Protein AF-A0A6L7S2G5-F1 (afdb_monomer)

Foldseek 3Di:
DDPLLLVVLVVLLVLCCVPPVVLLVVLLVLLVQADALQPDALQRLLVLQLLLLLPVPDDPVRSVVQCVVCVVVSRVCLQCLQPPQQAWDKDQCDDDQQQVRIDTHHPNRVVVVVRGPGRSQSVLLSSLVSNLSNVLPVVVPPGRSRSPVPPDQPVVVQVVVCVSSDRSRHSLSSQSSVLSNLNFARPDPQLQVLCVVSVNNDPDRNSSRVVLVVSCVVVVNPDPVCRSSSRSSVSSSSNVSRVVCSVPCDPVNVVVVVVVVVVVVVVVCVVVVVPDDPDD

Radius of gyration: 20.8 Å; Cα contacts (8 Å, |Δi|>4): 370; chains: 1; bounding box: 48×68×52 Å

Solvent-accessible surface area (backbone atoms only — not comparable to full-atom values): 14999 Å² total; per-residue (Å²): 137,55,76,64,31,57,54,49,46,51,54,48,49,53,51,39,43,72,79,37,44,72,57,50,53,46,16,54,52,51,18,75,63,44,43,52,41,73,70,36,42,67,69,61,50,46,72,55,49,57,56,44,45,47,46,63,98,40,60,67,70,58,24,50,50,53,49,64,75,45,50,77,69,57,62,71,32,37,65,44,42,27,69,33,56,71,41,27,30,66,45,76,82,45,87,79,72,58,63,91,20,48,47,79,34,27,66,55,36,47,56,46,57,76,74,42,98,66,62,56,54,34,54,38,19,34,31,25,42,16,28,40,51,41,53,33,42,68,75,38,75,92,46,34,57,47,48,75,54,75,91,53,60,64,69,61,54,42,52,54,48,28,63,55,23,30,73,73,34,48,64,59,52,46,28,44,41,34,22,51,40,17,74,30,41,45,64,43,73,36,29,37,52,35,42,37,74,41,71,47,85,55,88,49,62,63,60,49,36,53,53,51,55,50,53,33,45,76,71,68,52,70,51,81,87,53,35,30,36,47,35,27,24,48,39,43,46,36,29,45,32,40,73,71,50,69,56,65,86,43,74,62,57,53,53,49,53,51,52,52,51,48,57,50,47,53,57,48,33,59,74,69,68,62,73,64,78,81,79,129

Structure (mmCIF, N/CA/C/O backbone):
data_AF-A0A6L7S2G5-F1
#
_entry.id   AF-A0A6L7S2G5-F1
#
loop_
_atom_site.group_PDB
_atom_site.id
_atom_site.type_symbol
_atom_site.label_atom_id
_atom_site.label_alt_id
_atom_site.label_comp_id
_atom_site.label_asym_id
_atom_site.label_entity_id
_atom_site.label_seq_id
_atom_site.pdbx_PDB_ins_code
_atom_site.Cartn_x
_atom_site.Cartn_y
_atom_site.Cartn_z
_atom_site.occupancy
_atom_site.B_iso_or_equiv
_atom_site.auth_seq_id
_atom_site.auth_comp_id
_atom_site.auth_asym_id
_atom_site.auth_atom_id
_atom_site.pdbx_PDB_model_num
ATOM 1 N N . MET A 1 1 ? -22.728 -0.057 12.284 1.00 67.31 1 MET A N 1
ATOM 2 C CA . MET A 1 1 ? -21.899 -0.590 13.376 1.00 67.31 1 MET A CA 1
ATOM 3 C C . MET A 1 1 ? -22.703 -0.462 14.663 1.00 67.31 1 MET A C 1
ATOM 5 O O . MET A 1 1 ? -23.665 0.294 14.698 1.00 67.31 1 MET A O 1
ATOM 9 N N . SER A 1 2 ? -22.456 -1.320 15.656 1.00 76.88 2 SER A N 1
ATOM 10 C CA . SER A 1 2 ? -23.217 -1.289 16.916 1.00 76.88 2 SER A CA 1
ATOM 11 C C . SER A 1 2 ? -22.575 -0.307 17.902 1.00 76.88 2 SER A C 1
ATOM 13 O O . SER A 1 2 ? -21.348 -0.229 17.939 1.00 76.88 2 SER A O 1
ATOM 15 N N . ASP A 1 3 ? -23.365 0.355 18.758 1.00 80.12 3 ASP A N 1
ATOM 16 C CA . ASP A 1 3 ? -22.859 1.235 19.838 1.00 80.12 3 ASP A CA 1
ATOM 17 C C . ASP A 1 3 ? -21.787 0.552 20.718 1.00 80.12 3 ASP A C 1
ATOM 19 O O . ASP A 1 3 ? -20.898 1.194 21.288 1.00 80.12 3 ASP A O 1
ATOM 23 N N . ILE A 1 4 ? -21.853 -0.781 20.801 1.00 77.62 4 ILE A N 1
ATOM 24 C CA . ILE A 1 4 ? -20.909 -1.638 21.520 1.00 77.62 4 ILE A CA 1
ATOM 25 C C . ILE A 1 4 ? -19.514 -1.587 20.878 1.00 77.62 4 ILE A C 1
ATOM 27 O O . ILE A 1 4 ? -18.517 -1.469 21.591 1.00 77.62 4 ILE A O 1
ATOM 31 N N . SER A 1 5 ? -19.423 -1.640 19.547 1.00 87.12 5 SER A N 1
ATOM 32 C CA . SER A 1 5 ? -18.146 -1.640 18.820 1.00 87.12 5 SER A CA 1
ATOM 33 C C . SER A 1 5 ? -17.389 -0.320 18.996 1.00 87.12 5 SER A C 1
ATOM 35 O O . SER A 1 5 ? -16.178 -0.337 19.227 1.00 87.12 5 SER A O 1
ATOM 37 N N . LEU A 1 6 ? -18.094 0.815 18.961 1.00 90.62 6 LEU A N 1
ATOM 38 C CA . LEU A 1 6 ? -17.507 2.138 19.185 1.00 90.62 6 LEU A CA 1
ATOM 39 C C . LEU A 1 6 ? -16.987 2.293 20.614 1.00 90.62 6 LEU A C 1
ATOM 41 O O . LEU A 1 6 ? -15.836 2.677 20.824 1.00 90.62 6 LEU A O 1
ATOM 45 N N . SER A 1 7 ? -17.825 1.960 21.597 1.00 92.06 7 SER A N 1
ATOM 46 C CA . SER A 1 7 ? -17.475 2.059 23.015 1.00 92.06 7 SER A CA 1
ATOM 47 C C . SER A 1 7 ? -16.265 1.177 23.339 1.00 92.06 7 SER A C 1
ATOM 49 O O . SER A 1 7 ? -15.335 1.612 24.018 1.00 92.06 7 SER A O 1
ATOM 51 N N . ARG A 1 8 ? -16.215 -0.033 22.765 1.00 93.81 8 ARG A N 1
ATOM 52 C CA . ARG A 1 8 ? -15.072 -0.939 22.904 1.00 93.81 8 ARG A CA 1
ATOM 53 C C . ARG A 1 8 ? -13.802 -0.394 22.253 1.00 93.81 8 ARG A C 1
ATOM 55 O O . ARG A 1 8 ? -12.717 -0.562 22.805 1.00 93.81 8 ARG A O 1
ATOM 62 N N . PHE A 1 9 ? -13.912 0.250 21.093 1.00 95.25 9 PHE A N 1
ATOM 63 C CA . PHE A 1 9 ? -12.767 0.896 20.457 1.00 95.25 9 PHE A CA 1
ATOM 64 C C . PHE A 1 9 ? -12.201 2.024 21.325 1.00 95.25 9 PHE A C 1
ATOM 66 O O . PHE A 1 9 ? -10.986 2.081 21.507 1.00 95.25 9 PHE A O 1
ATOM 73 N N . LEU A 1 10 ? -13.063 2.887 21.873 1.00 94.69 10 LEU A N 1
ATOM 74 C CA . LEU A 1 10 ? -12.655 3.997 22.738 1.00 94.69 10 LEU A CA 1
ATOM 75 C C . LEU A 1 10 ? -11.937 3.497 23.996 1.00 94.69 10 LEU A C 1
ATOM 77 O O . LEU A 1 10 ? -10.851 3.972 24.303 1.00 94.69 10 LEU A O 1
ATOM 81 N N . GLU A 1 11 ? -12.466 2.460 24.646 1.00 94.75 11 GLU A N 1
ATOM 82 C CA . GLU A 1 11 ? -11.819 1.833 25.805 1.00 94.75 11 GLU A CA 1
ATOM 83 C C . GLU A 1 11 ? -10.406 1.314 25.475 1.00 94.75 11 GLU A C 1
ATOM 85 O O . GLU A 1 11 ? -9.446 1.573 26.202 1.00 94.75 11 GLU A O 1
ATOM 90 N N . LEU A 1 12 ? -10.246 0.597 24.356 1.00 95.62 12 LEU A N 1
ATOM 91 C CA . LEU A 1 12 ? -8.940 0.074 23.933 1.00 95.62 12 LEU A CA 1
ATOM 92 C C . LEU A 1 12 ? -7.976 1.185 23.515 1.00 95.62 12 LEU A C 1
ATOM 94 O O . LEU A 1 12 ? -6.763 1.047 23.685 1.00 95.62 12 LEU A O 1
ATOM 98 N N . HIS A 1 13 ? -8.502 2.261 22.933 1.00 96.38 13 HIS A N 1
ATOM 99 C CA . HIS A 1 13 ? -7.731 3.443 22.579 1.00 96.38 13 HIS A CA 1
ATOM 100 C C . HIS A 1 13 ? -7.183 4.130 23.831 1.00 96.38 13 HIS A C 1
ATOM 102 O O . HIS A 1 13 ? -5.969 4.345 23.901 1.00 96.38 13 HIS A O 1
ATOM 108 N N . ASP A 1 14 ? -8.033 4.382 24.827 1.00 95.50 14 ASP A N 1
ATOM 109 C CA . ASP A 1 14 ? -7.645 4.993 26.101 1.00 95.50 14 ASP A CA 1
ATOM 110 C C . ASP A 1 14 ? -6.606 4.128 26.823 1.00 95.50 14 ASP A C 1
ATOM 112 O O . ASP A 1 14 ? -5.556 4.622 27.240 1.00 95.50 14 ASP A O 1
ATOM 116 N N . LEU A 1 15 ? -6.822 2.809 26.854 1.00 95.12 15 LEU A N 1
ATOM 117 C CA . LEU A 1 15 ? -5.878 1.861 27.442 1.00 95.12 15 LEU A CA 1
ATOM 118 C C . LEU A 1 15 ? -4.521 1.865 26.716 1.00 95.12 15 LEU A C 1
ATOM 120 O O . LEU A 1 15 ? -3.463 1.834 27.351 1.00 95.12 15 LEU A O 1
ATOM 124 N N . LEU A 1 16 ? -4.522 1.932 25.378 1.00 95.62 16 LEU A N 1
ATOM 125 C CA . LEU A 1 16 ? -3.294 2.065 24.590 1.00 95.62 16 LEU A CA 1
ATOM 126 C C . LEU A 1 16 ? -2.593 3.401 24.879 1.00 95.62 16 LEU A C 1
ATOM 128 O O . LEU A 1 16 ? -1.362 3.438 24.941 1.00 95.62 16 LEU A O 1
ATOM 132 N N . ALA A 1 17 ? -3.344 4.491 25.035 1.00 95.81 17 ALA A N 1
ATOM 133 C CA . ALA A 1 17 ? -2.802 5.813 25.325 1.00 95.81 17 ALA A CA 1
ATOM 134 C C . ALA A 1 17 ? -2.152 5.878 26.712 1.00 95.81 17 ALA A C 1
ATOM 136 O O . ALA A 1 17 ? -1.057 6.430 26.837 1.00 95.81 17 ALA A O 1
ATOM 137 N N . GLU A 1 18 ? -2.778 5.263 27.713 1.00 95.56 18 GLU A N 1
ATOM 138 C CA . GLU A 1 18 ? -2.269 5.182 29.080 1.00 95.56 18 GLU A CA 1
ATOM 139 C C . GLU A 1 18 ? -1.015 4.297 29.167 1.00 95.56 18 GLU A C 1
ATOM 141 O O . GLU A 1 18 ? 0.036 4.728 29.643 1.00 95.56 18 GLU A O 1
ATOM 146 N N . GLN A 1 19 ? -1.085 3.064 28.656 1.00 95.69 19 GLN A N 1
ATOM 147 C CA . GLN A 1 19 ? -0.007 2.080 28.825 1.00 95.69 19 GLN A CA 1
ATOM 148 C C . GLN A 1 19 ? 1.135 2.259 27.817 1.00 95.69 19 GLN A C 1
ATOM 150 O O . GLN A 1 19 ? 2.293 1.902 28.073 1.00 95.69 19 GLN A O 1
ATOM 155 N N . HIS A 1 20 ? 0.829 2.786 26.630 1.00 96.69 20 HIS A N 1
ATOM 156 C CA . HIS A 1 20 ? 1.753 2.875 25.502 1.00 96.69 20 HIS A CA 1
ATOM 157 C C . HIS A 1 20 ? 1.655 4.219 24.755 1.00 96.69 20 HIS A C 1
ATOM 159 O O . HIS A 1 20 ? 1.523 4.228 23.525 1.00 96.69 20 HIS A O 1
ATOM 165 N N . PRO A 1 21 ? 1.853 5.371 25.425 1.00 97.00 21 PRO A N 1
ATOM 166 C CA . PRO A 1 21 ? 1.679 6.701 24.822 1.00 97.00 21 PRO A CA 1
ATOM 167 C C . PRO A 1 21 ? 2.529 6.914 23.557 1.00 97.00 21 PRO A C 1
ATOM 169 O O . PRO A 1 21 ? 2.073 7.480 22.565 1.00 97.00 21 PRO A O 1
ATOM 172 N N . LYS A 1 22 ? 3.738 6.333 23.507 1.00 97.38 22 LYS A N 1
ATOM 173 C CA . LYS A 1 22 ? 4.614 6.377 22.319 1.00 97.38 22 LYS A CA 1
ATOM 174 C C . LYS A 1 22 ? 3.990 5.738 21.069 1.00 97.38 22 LYS A C 1
ATOM 176 O O . LYS A 1 22 ? 4.437 6.024 19.957 1.00 97.38 22 LYS A O 1
ATOM 181 N N . SER A 1 23 ? 3.039 4.814 21.216 1.00 96.38 23 SER A N 1
ATOM 182 C CA . SER A 1 23 ? 2.304 4.231 20.087 1.00 96.38 23 SER A CA 1
ATOM 183 C C . SER A 1 23 ? 1.272 5.218 19.534 1.00 96.38 23 SER A C 1
ATOM 185 O O . SER A 1 23 ? 1.169 5.331 18.311 1.00 96.38 23 SER A O 1
ATOM 187 N N . ILE A 1 24 ? 0.622 6.005 20.397 1.00 97.44 24 ILE A N 1
ATOM 188 C CA . ILE A 1 24 ? -0.257 7.112 19.995 1.00 97.44 24 ILE A CA 1
ATOM 189 C C . ILE A 1 24 ? 0.534 8.217 19.293 1.00 97.44 24 ILE A C 1
ATOM 191 O O . ILE A 1 24 ? 0.136 8.659 18.215 1.00 97.44 24 ILE A O 1
ATOM 195 N N . ASP A 1 25 ? 1.689 8.615 19.830 1.00 96.94 25 ASP A N 1
ATOM 196 C CA . ASP A 1 25 ? 2.541 9.632 19.195 1.00 96.94 25 ASP A CA 1
ATOM 197 C C . ASP A 1 25 ? 2.997 9.197 17.802 1.00 96.94 25 ASP A C 1
ATOM 199 O O . ASP A 1 25 ? 2.971 9.972 16.845 1.00 96.94 25 ASP A O 1
ATOM 203 N N . LYS A 1 26 ? 3.353 7.915 17.653 1.00 96.38 26 LYS A N 1
ATOM 204 C CA . LYS A 1 26 ? 3.658 7.340 16.340 1.00 96.38 26 LYS A CA 1
ATOM 205 C C . LYS A 1 26 ? 2.451 7.390 15.416 1.00 96.38 26 LYS A C 1
ATOM 207 O O . LYS A 1 26 ? 2.636 7.742 14.258 1.00 96.38 26 LYS A O 1
ATOM 212 N N . ALA A 1 27 ? 1.251 7.046 15.886 1.00 96.44 27 ALA A N 1
ATOM 213 C CA . ALA A 1 27 ? 0.033 7.128 15.079 1.00 96.44 27 ALA A CA 1
ATOM 214 C C . ALA A 1 27 ? -0.219 8.552 14.572 1.00 96.44 27 ALA A C 1
ATOM 216 O O . ALA A 1 27 ? -0.444 8.737 13.377 1.00 96.44 27 ALA A O 1
ATOM 217 N N . LYS A 1 28 ? -0.067 9.562 15.437 1.00 96.06 28 LYS A N 1
ATOM 218 C CA . LYS A 1 28 ? -0.145 10.981 15.053 1.00 96.06 28 LYS A CA 1
ATOM 219 C C . LYS A 1 28 ? 0.924 11.352 14.019 1.00 96.06 28 LYS A C 1
ATOM 221 O O . LYS A 1 28 ? 0.614 11.987 13.016 1.00 96.06 28 LYS A O 1
ATOM 226 N N . GLY A 1 29 ? 2.166 10.907 14.221 1.00 95.56 29 GLY A N 1
ATOM 227 C CA . GLY A 1 29 ? 3.261 11.132 13.273 1.00 95.56 29 GLY A CA 1
ATOM 228 C C . GLY A 1 29 ? 3.012 10.499 11.900 1.00 95.56 29 GLY A C 1
ATOM 229 O O . GLY A 1 29 ? 3.240 11.141 10.879 1.00 95.56 29 GLY A O 1
ATOM 230 N N . PHE A 1 30 ? 2.491 9.267 11.862 1.00 93.31 30 PHE A N 1
ATOM 231 C CA . PHE A 1 30 ? 2.107 8.603 10.612 1.00 93.31 30 PHE A CA 1
ATOM 232 C C . PHE A 1 30 ? 0.971 9.345 9.909 1.00 93.31 30 PHE A C 1
ATOM 234 O O . PHE A 1 30 ? 1.073 9.585 8.707 1.00 93.31 30 PHE A O 1
ATOM 241 N N . ALA A 1 31 ? -0.059 9.760 10.650 1.00 94.38 31 ALA A N 1
ATOM 242 C CA . ALA A 1 31 ? -1.161 10.552 10.115 1.00 94.38 31 ALA A CA 1
ATOM 243 C C . ALA A 1 31 ? -0.674 11.866 9.485 1.00 94.38 31 ALA A C 1
ATOM 245 O O . ALA A 1 31 ? -1.099 12.213 8.385 1.00 94.38 31 ALA A O 1
ATOM 246 N N . GLY A 1 32 ? 0.285 12.549 10.118 1.00 93.00 32 GLY A N 1
ATOM 247 C CA . GLY A 1 32 ? 0.913 13.759 9.579 1.00 93.00 32 GLY A CA 1
ATOM 248 C C . GLY A 1 32 ? 1.809 13.537 8.353 1.00 93.00 32 GLY A C 1
ATOM 249 O O . GLY A 1 32 ? 2.129 14.498 7.664 1.00 93.00 32 GLY A O 1
ATOM 250 N N . SER A 1 33 ? 2.205 12.292 8.066 1.00 93.50 33 SER A N 1
ATOM 251 C CA . SER A 1 33 ? 3.045 11.929 6.911 1.00 93.50 33 SER A CA 1
ATOM 252 C C . SER A 1 33 ? 2.266 11.398 5.703 1.00 93.50 33 SER A C 1
ATOM 254 O O . SER A 1 33 ? 2.881 10.976 4.723 1.00 93.50 33 SER A O 1
ATOM 256 N N . THR A 1 34 ? 0.935 11.384 5.792 1.00 95.12 34 THR A N 1
ATOM 257 C CA . THR A 1 34 ? 0.038 10.974 4.705 1.00 95.12 34 THR A CA 1
ATOM 258 C C . THR A 1 34 ? 0.263 11.862 3.486 1.00 95.12 34 THR A C 1
ATOM 260 O O . THR A 1 34 ? 0.334 13.083 3.629 1.00 95.12 34 THR A O 1
ATOM 263 N N . ILE A 1 35 ? 0.376 11.264 2.300 1.00 95.50 35 ILE A N 1
ATOM 264 C CA . ILE A 1 35 ? 0.456 12.030 1.052 1.00 95.50 35 ILE A CA 1
ATOM 265 C C . ILE A 1 35 ? -0.952 12.274 0.510 1.00 95.50 35 ILE A C 1
ATOM 267 O O . ILE A 1 35 ? -1.784 11.372 0.539 1.00 95.50 35 ILE A O 1
ATOM 271 N N . ASP A 1 36 ? -1.227 13.476 0.014 1.00 95.75 36 ASP A N 1
ATOM 272 C CA . ASP A 1 36 ? -2.511 13.776 -0.619 1.00 95.75 36 ASP A CA 1
ATOM 273 C C . ASP A 1 36 ? -2.454 13.402 -2.111 1.00 95.75 36 ASP A C 1
ATOM 275 O O . ASP A 1 36 ? -1.688 14.008 -2.862 1.00 95.75 36 ASP A O 1
ATOM 279 N N . PRO A 1 37 ? -3.243 12.423 -2.581 1.00 96.44 37 PRO A N 1
ATOM 280 C CA . PRO A 1 37 ? -3.237 12.003 -3.983 1.00 96.44 37 PRO A CA 1
ATOM 281 C C . PRO A 1 37 ? -3.639 13.114 -4.967 1.00 96.44 37 PRO A C 1
ATOM 283 O O . PRO A 1 37 ? -3.260 13.031 -6.134 1.00 96.44 37 PRO A O 1
ATOM 286 N N . ASN A 1 38 ? -4.357 14.155 -4.521 1.00 96.19 38 ASN A N 1
ATOM 287 C CA . ASN A 1 38 ? -4.750 15.290 -5.367 1.00 96.19 38 ASN A CA 1
ATOM 288 C C . ASN A 1 38 ? -3.611 16.274 -5.646 1.00 96.19 38 ASN A C 1
ATOM 290 O O . ASN A 1 38 ? -3.780 17.174 -6.465 1.00 96.19 38 ASN A O 1
ATOM 294 N N . SER A 1 39 ? -2.479 16.144 -4.952 1.00 96.62 39 SER A N 1
ATOM 295 C CA . 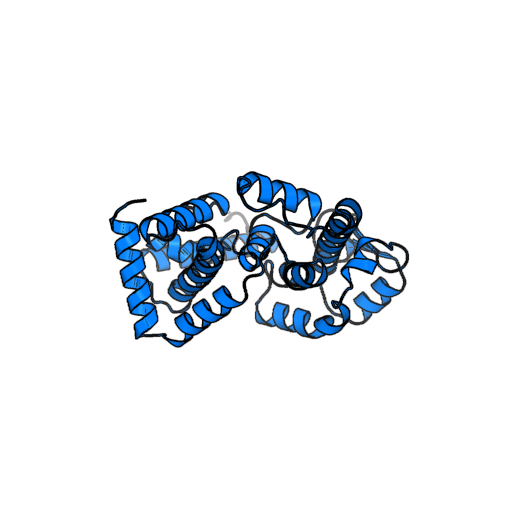SER A 1 39 ? -1.334 17.053 -5.070 1.00 96.62 39 SER A CA 1
ATOM 296 C C . SER A 1 39 ? 0.014 16.332 -5.177 1.00 96.62 39 SER A C 1
ATOM 298 O O . SER A 1 39 ? 0.972 16.914 -5.681 1.00 96.62 39 SER A O 1
ATOM 300 N N . ALA A 1 40 ? 0.099 15.066 -4.758 1.00 97.38 40 ALA A N 1
ATOM 301 C CA . ALA A 1 40 ? 1.339 14.301 -4.726 1.00 97.38 40 ALA A CA 1
ATOM 302 C C . ALA A 1 40 ? 1.861 13.966 -6.128 1.00 97.38 40 ALA A C 1
ATOM 304 O O . ALA A 1 40 ? 1.222 13.240 -6.893 1.00 97.38 40 ALA A O 1
ATOM 305 N N . MET A 1 41 ? 3.078 14.412 -6.426 1.00 97.38 41 MET A N 1
ATOM 306 C CA . MET A 1 41 ? 3.734 14.135 -7.705 1.00 97.38 41 MET A CA 1
ATOM 307 C C . MET A 1 41 ? 4.374 12.738 -7.729 1.00 97.38 41 MET A C 1
ATOM 309 O O . MET A 1 41 ? 4.434 12.016 -6.729 1.00 97.38 41 MET A O 1
ATOM 313 N N . GLU A 1 42 ? 4.881 12.323 -8.889 1.00 97.19 42 GLU A N 1
ATOM 314 C CA . GLU A 1 42 ? 5.340 10.954 -9.139 1.00 97.19 42 GLU A CA 1
ATOM 315 C C . GLU A 1 42 ? 6.433 10.502 -8.171 1.00 97.19 42 GLU A C 1
ATOM 317 O O . GLU A 1 42 ? 6.435 9.356 -7.731 1.00 97.19 42 GLU A O 1
ATOM 322 N N . SER A 1 43 ? 7.361 11.389 -7.813 1.00 96.94 43 SER A N 1
ATOM 323 C CA . SER A 1 43 ? 8.454 11.069 -6.889 1.00 96.94 43 SER A CA 1
ATOM 324 C C . SER A 1 43 ? 7.951 10.786 -5.467 1.00 96.94 43 SER A C 1
ATOM 326 O O . SER A 1 43 ? 8.476 9.901 -4.781 1.00 96.94 43 SER A O 1
ATOM 328 N N . GLU A 1 44 ? 6.906 11.489 -5.030 1.00 97.56 44 GLU A N 1
ATOM 329 C CA . GLU A 1 44 ? 6.272 11.307 -3.725 1.00 97.56 44 GLU A CA 1
ATOM 330 C C . GLU A 1 44 ? 5.465 10.016 -3.682 1.00 97.56 44 GLU A C 1
ATOM 332 O O . GLU A 1 44 ? 5.600 9.235 -2.736 1.00 97.56 44 GLU A O 1
ATOM 337 N N . VAL A 1 45 ? 4.699 9.749 -4.742 1.00 98.12 45 VAL A N 1
ATOM 338 C CA . VAL A 1 45 ? 3.954 8.499 -4.878 1.00 98.12 45 VAL A CA 1
ATOM 339 C C . VAL A 1 45 ? 4.906 7.312 -5.001 1.00 98.12 45 VAL A C 1
ATOM 341 O O . VAL A 1 45 ? 4.734 6.291 -4.336 1.00 98.12 45 VAL A O 1
ATOM 344 N N . TRP A 1 46 ? 5.978 7.433 -5.779 1.00 98.31 46 TRP A N 1
ATOM 345 C CA . TRP A 1 46 ? 6.949 6.356 -5.921 1.00 98.31 46 TRP A CA 1
ATOM 346 C C . TRP A 1 46 ? 7.542 5.944 -4.576 1.00 98.31 46 TRP A C 1
ATOM 348 O O . TRP A 1 46 ? 7.637 4.749 -4.289 1.00 98.31 46 TRP A O 1
ATOM 358 N N . ARG A 1 47 ? 7.861 6.919 -3.714 1.00 97.19 47 ARG A N 1
ATOM 359 C CA . ARG A 1 47 ? 8.406 6.691 -2.366 1.00 97.19 47 ARG A CA 1
ATOM 360 C C . ARG A 1 47 ? 7.528 5.777 -1.509 1.00 97.19 47 ARG A C 1
ATOM 362 O O . ARG A 1 47 ? 8.071 5.109 -0.626 1.00 97.19 47 ARG A O 1
ATOM 369 N N . ILE A 1 48 ? 6.218 5.752 -1.752 1.00 96.38 48 ILE A N 1
ATOM 370 C CA . ILE A 1 48 ? 5.288 4.873 -1.042 1.00 96.38 48 ILE A CA 1
ATOM 371 C C . ILE A 1 48 ? 5.013 3.566 -1.790 1.00 96.38 48 ILE A C 1
ATOM 373 O O . ILE A 1 48 ? 4.656 2.591 -1.144 1.00 96.38 48 ILE A O 1
ATOM 377 N N . LEU A 1 49 ? 5.199 3.485 -3.109 1.00 98.19 49 LEU A N 1
ATOM 378 C CA . LEU A 1 49 ? 4.902 2.265 -3.867 1.00 98.19 49 LEU A CA 1
ATOM 379 C C . LEU A 1 49 ? 6.016 1.218 -3.771 1.00 98.19 49 LEU A C 1
ATOM 381 O O . LEU A 1 49 ? 5.752 0.055 -3.460 1.00 98.19 49 LEU A O 1
ATOM 385 N N . TRP A 1 50 ? 7.264 1.608 -4.037 1.00 98.31 50 TRP A N 1
ATOM 386 C CA . TRP A 1 50 ? 8.318 0.637 -4.364 1.00 98.31 50 TRP A CA 1
ATOM 387 C C . TRP A 1 50 ? 8.659 -0.326 -3.224 1.00 98.31 50 TRP A C 1
ATOM 389 O O . TRP A 1 50 ? 9.119 -1.440 -3.467 1.00 98.31 50 TRP A O 1
ATOM 399 N N . ASP A 1 51 ? 8.456 0.068 -1.966 1.00 97.81 51 ASP A N 1
ATOM 400 C CA . ASP A 1 51 ? 8.829 -0.779 -0.836 1.00 97.81 51 ASP A CA 1
ATOM 401 C C . ASP A 1 51 ? 7.745 -1.801 -0.472 1.00 97.81 51 ASP A C 1
ATOM 403 O O . ASP A 1 51 ? 8.052 -2.809 0.167 1.00 97.81 51 ASP A O 1
ATOM 407 N N . LYS A 1 52 ? 6.498 -1.617 -0.923 1.00 97.81 52 LYS A N 1
ATOM 408 C CA . LYS A 1 52 ? 5.359 -2.469 -0.545 1.00 97.81 52 LYS A CA 1
ATOM 409 C C . LYS A 1 52 ? 5.571 -3.930 -0.940 1.00 97.81 52 LYS A C 1
ATOM 411 O O . LYS A 1 52 ? 5.435 -4.795 -0.060 1.00 97.81 52 LYS A O 1
ATOM 416 N N . PRO A 1 53 ? 6.032 -4.244 -2.168 1.00 98.38 53 PRO A N 1
ATOM 417 C CA . PRO A 1 53 ? 6.341 -5.616 -2.537 1.00 98.38 53 PRO A CA 1
ATOM 418 C C . PRO A 1 53 ? 7.500 -6.225 -1.752 1.00 98.38 53 PRO A C 1
ATOM 420 O O . PRO A 1 53 ? 7.640 -7.440 -1.777 1.00 98.38 53 PRO A O 1
ATOM 423 N N . LEU A 1 54 ? 8.331 -5.455 -1.038 1.00 98.25 54 LEU A N 1
ATOM 424 C CA . LEU A 1 54 ? 9.393 -6.008 -0.185 1.00 98.25 54 LEU A CA 1
ATOM 425 C C . LEU A 1 54 ? 8.851 -6.580 1.126 1.00 98.25 54 LEU A C 1
ATOM 427 O O . LEU A 1 54 ? 9.408 -7.547 1.645 1.00 98.25 54 LEU A O 1
ATOM 431 N N . PHE A 1 55 ? 7.764 -6.013 1.653 1.00 96.81 55 PHE A N 1
ATOM 432 C CA . PHE A 1 55 ? 7.162 -6.435 2.922 1.00 96.81 55 PHE A CA 1
ATOM 433 C C . PHE A 1 55 ? 6.116 -7.539 2.761 1.00 96.81 55 PHE A C 1
ATOM 435 O O . PHE A 1 55 ? 5.870 -8.278 3.714 1.00 96.81 55 PHE A O 1
ATOM 442 N N . ALA A 1 56 ? 5.522 -7.694 1.574 1.00 94.69 56 ALA A N 1
ATOM 443 C CA . ALA A 1 56 ? 4.480 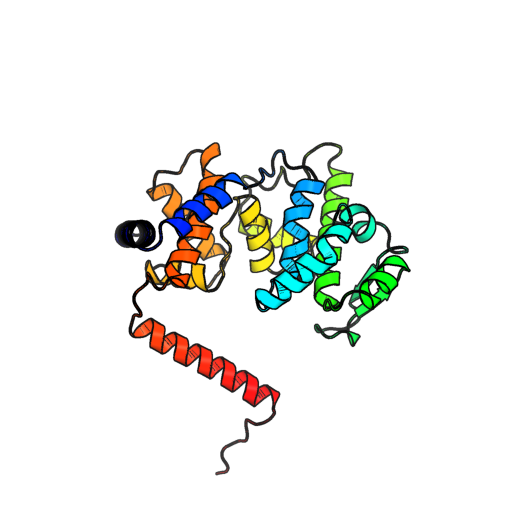-8.690 1.324 1.00 94.69 56 ALA A CA 1
ATOM 444 C C . ALA A 1 56 ? 4.952 -10.114 1.689 1.00 94.69 56 ALA A C 1
ATOM 446 O O . ALA A 1 56 ? 5.858 -10.654 1.053 1.00 94.69 56 ALA A O 1
ATOM 447 N N . ASN A 1 57 ? 4.363 -10.738 2.714 1.00 92.75 57 ASN A N 1
ATOM 448 C CA . ASN A 1 57 ? 4.738 -12.075 3.206 1.00 92.75 57 ASN A CA 1
ATOM 449 C C . ASN A 1 57 ? 6.233 -12.239 3.564 1.00 92.75 57 ASN A C 1
ATOM 451 O O . ASN A 1 57 ? 6.788 -13.332 3.451 1.00 92.75 57 ASN A O 1
ATOM 455 N N . ALA A 1 58 ? 6.918 -11.157 3.942 1.00 94.00 58 ALA A N 1
ATOM 456 C CA . ALA A 1 58 ? 8.307 -11.195 4.388 1.00 94.00 58 ALA A CA 1
ATOM 457 C C . ALA A 1 58 ? 8.400 -10.932 5.892 1.00 94.00 58 ALA A C 1
ATOM 459 O O . ALA A 1 58 ? 7.627 -10.160 6.460 1.00 94.00 58 ALA A O 1
ATOM 460 N N . ARG A 1 59 ? 9.418 -11.504 6.544 1.00 93.81 59 ARG A N 1
ATOM 461 C CA . ARG A 1 59 ? 9.781 -11.073 7.898 1.00 93.81 59 ARG A CA 1
ATOM 462 C C . ARG A 1 59 ? 10.181 -9.599 7.848 1.00 93.81 59 ARG A C 1
ATOM 464 O O . ARG A 1 59 ? 11.022 -9.216 7.035 1.00 93.81 59 ARG A O 1
ATOM 471 N N . VAL A 1 60 ? 9.647 -8.791 8.765 1.00 91.75 60 VAL A N 1
ATOM 472 C CA . VAL A 1 60 ? 9.893 -7.336 8.813 1.00 91.75 60 VAL A CA 1
ATOM 473 C C . VAL A 1 60 ? 11.389 -7.006 8.826 1.00 91.75 60 VAL A C 1
ATOM 475 O O . VAL A 1 60 ? 11.812 -6.077 8.144 1.00 91.75 60 VAL A O 1
ATOM 478 N N . LYS A 1 61 ? 12.208 -7.776 9.560 1.00 96.31 61 LYS A N 1
ATOM 479 C CA . LYS A 1 61 ? 13.672 -7.597 9.599 1.00 96.31 61 LYS A CA 1
ATOM 480 C C . LYS A 1 61 ? 14.307 -7.765 8.212 1.00 96.31 61 LYS A C 1
ATOM 482 O O . LYS A 1 61 ? 15.096 -6.919 7.807 1.00 96.31 61 LYS A O 1
ATOM 487 N N . THR A 1 62 ? 13.930 -8.813 7.480 1.00 97.44 62 THR A N 1
ATOM 488 C CA . THR A 1 62 ? 14.425 -9.093 6.124 1.00 97.44 62 THR A CA 1
ATOM 489 C C . THR A 1 62 ? 14.001 -8.001 5.145 1.00 97.44 62 THR A C 1
ATOM 491 O O . THR A 1 62 ? 14.848 -7.434 4.462 1.00 97.44 62 THR A O 1
ATOM 494 N N . ALA A 1 63 ? 12.716 -7.636 5.142 1.00 97.38 63 ALA A N 1
ATOM 495 C CA . ALA A 1 63 ? 12.187 -6.589 4.269 1.00 97.38 63 ALA A CA 1
ATOM 496 C C . ALA A 1 63 ? 12.845 -5.223 4.519 1.00 97.38 63 ALA A C 1
ATOM 498 O O . ALA A 1 63 ? 13.190 -4.518 3.573 1.00 97.38 63 ALA A O 1
ATOM 499 N N . LYS A 1 64 ? 13.094 -4.868 5.788 1.00 97.69 64 LYS A N 1
ATOM 500 C CA . LYS A 1 64 ? 13.862 -3.667 6.149 1.00 97.69 64 LYS A CA 1
ATOM 501 C C . LYS A 1 64 ? 15.302 -3.725 5.642 1.00 97.69 64 LYS A C 1
ATOM 503 O O . LYS A 1 64 ? 15.796 -2.709 5.169 1.00 97.69 64 LYS A O 1
ATOM 508 N N . GLY A 1 65 ? 15.952 -4.887 5.724 1.00 98.12 65 GLY A N 1
ATOM 509 C CA . GLY A 1 65 ? 17.288 -5.099 5.161 1.00 98.12 65 GLY A CA 1
ATOM 510 C C . GLY A 1 65 ? 17.320 -4.812 3.661 1.00 98.12 65 GLY A C 1
ATOM 511 O O . GLY A 1 65 ? 18.104 -3.974 3.219 1.00 98.12 65 GLY A O 1
ATOM 512 N N . TRP A 1 66 ? 16.399 -5.415 2.901 1.00 98.44 66 TRP A N 1
ATOM 513 C CA . TRP A 1 66 ? 16.250 -5.144 1.470 1.00 98.44 66 TRP A CA 1
ATOM 514 C C . TRP A 1 66 ? 15.986 -3.665 1.194 1.00 98.44 66 TRP A C 1
ATOM 516 O O . TRP A 1 66 ? 16.740 -3.047 0.446 1.00 98.44 66 TRP A O 1
ATOM 526 N N . ARG A 1 67 ? 14.978 -3.073 1.850 1.00 98.25 67 ARG A N 1
ATOM 527 C CA . ARG A 1 67 ? 14.616 -1.658 1.687 1.00 98.25 67 ARG A CA 1
ATOM 528 C C . ARG A 1 67 ? 15.821 -0.745 1.895 1.00 98.25 67 ARG A C 1
ATOM 530 O O . ARG A 1 67 ? 16.053 0.140 1.083 1.00 98.25 67 ARG A O 1
ATOM 537 N N . SER A 1 68 ? 16.588 -0.953 2.964 1.00 98.06 68 SER A N 1
ATOM 538 C CA . SER A 1 68 ? 17.785 -0.157 3.242 1.00 98.06 68 SER A CA 1
ATOM 539 C C . SER A 1 68 ? 18.866 -0.344 2.178 1.00 98.06 68 SER A C 1
ATOM 541 O O . SER A 1 68 ? 19.489 0.640 1.793 1.00 98.06 68 SER A O 1
ATOM 543 N N . SER A 1 69 ? 19.062 -1.573 1.686 1.00 98.06 69 SER A N 1
ATOM 544 C CA . SER A 1 69 ? 20.111 -1.887 0.707 1.00 98.06 69 SER A CA 1
ATOM 545 C C . SER A 1 69 ? 19.896 -1.257 -0.670 1.00 98.06 69 SER A C 1
ATOM 547 O O . SER A 1 69 ? 20.885 -0.931 -1.312 1.00 98.06 69 SER A O 1
ATOM 549 N N . ILE A 1 70 ? 18.641 -1.045 -1.092 1.00 97.81 70 ILE A N 1
ATOM 550 C CA . ILE A 1 70 ? 18.316 -0.508 -2.430 1.00 97.81 70 ILE A CA 1
ATOM 551 C C . ILE A 1 70 ? 17.769 0.924 -2.415 1.00 97.81 70 ILE A C 1
ATOM 553 O O . ILE A 1 70 ? 17.339 1.449 -3.440 1.00 97.81 70 ILE A O 1
ATOM 557 N N . LYS A 1 71 ? 17.703 1.567 -1.243 1.00 97.88 71 LYS A N 1
ATOM 558 C CA . LYS A 1 71 ? 17.007 2.854 -1.079 1.00 97.88 71 LYS A CA 1
ATOM 559 C C . LYS A 1 71 ? 17.545 3.941 -2.013 1.00 97.88 71 LYS A C 1
ATOM 561 O O . LYS A 1 71 ? 16.766 4.784 -2.452 1.00 97.88 71 LYS A O 1
ATOM 566 N N . LYS A 1 72 ? 18.858 3.964 -2.265 1.00 97.00 72 LYS A N 1
ATOM 567 C CA . LYS A 1 72 ? 19.496 5.002 -3.092 1.00 97.00 72 LYS A CA 1
ATOM 568 C C . LYS A 1 72 ? 19.134 4.817 -4.563 1.00 97.00 72 LYS A C 1
ATOM 570 O O . LYS A 1 72 ? 18.841 5.784 -5.251 1.00 97.00 72 LYS A O 1
ATOM 575 N N . GLU A 1 73 ? 19.094 3.570 -4.994 1.00 97.00 73 GLU A N 1
ATOM 576 C CA . GLU A 1 73 ? 18.816 3.113 -6.346 1.00 97.00 73 GLU A CA 1
ATOM 577 C C . GLU A 1 73 ? 17.339 3.269 -6.695 1.00 97.00 73 GLU A C 1
ATOM 579 O O . GLU A 1 73 ? 16.999 3.380 -7.864 1.00 97.00 73 GLU A O 1
ATOM 584 N N . MET A 1 74 ? 16.457 3.298 -5.691 1.00 97.62 74 MET A N 1
ATOM 585 C CA . MET A 1 74 ? 15.029 3.535 -5.900 1.00 97.62 74 MET A CA 1
ATOM 586 C C . MET A 1 74 ? 14.688 5.004 -6.143 1.00 97.62 74 MET A C 1
ATOM 588 O O . MET A 1 74 ? 13.551 5.304 -6.499 1.00 97.62 74 MET A O 1
ATOM 592 N N . LYS A 1 75 ? 15.621 5.945 -5.953 1.00 96.94 75 LYS A N 1
ATOM 593 C CA . LYS A 1 75 ? 15.353 7.352 -6.258 1.00 96.94 75 LYS A CA 1
ATOM 594 C C . LYS A 1 75 ? 15.099 7.498 -7.763 1.00 96.94 75 LYS A C 1
ATOM 596 O O . LYS A 1 75 ? 15.982 7.219 -8.562 1.00 96.94 75 LYS A O 1
ATOM 601 N N . ASP A 1 76 ? 13.885 7.914 -8.120 1.00 95.19 76 ASP A N 1
ATOM 602 C CA . ASP A 1 76 ? 13.431 8.144 -9.501 1.00 95.19 76 ASP A CA 1
ATOM 603 C C . ASP A 1 76 ? 13.531 6.935 -10.454 1.00 95.19 76 ASP A C 1
ATOM 605 O O . ASP A 1 76 ? 13.330 7.077 -11.660 1.00 95.19 76 ASP A O 1
ATOM 609 N N . SER A 1 77 ? 13.760 5.724 -9.930 1.00 96.62 77 SER A N 1
ATOM 610 C CA . SER A 1 77 ? 13.880 4.504 -10.742 1.00 96.62 77 SER A CA 1
ATOM 611 C C . SER A 1 77 ? 12.607 4.144 -11.499 1.00 96.62 77 SER A C 1
ATOM 613 O O . SER A 1 77 ? 12.674 3.434 -12.498 1.00 96.62 77 SER A O 1
ATOM 615 N N . TRP A 1 78 ? 11.454 4.673 -11.082 1.00 96.62 78 TRP A N 1
ATOM 616 C CA . TRP A 1 78 ? 10.197 4.505 -11.806 1.00 96.62 78 TRP A CA 1
ATOM 617 C C . TRP A 1 78 ? 10.277 4.969 -13.268 1.00 96.62 78 TRP A C 1
ATOM 619 O O . TRP A 1 78 ? 9.582 4.410 -14.112 1.00 96.62 78 TRP A O 1
ATOM 629 N N . ARG A 1 79 ? 11.159 5.931 -13.582 1.00 94.31 79 ARG A N 1
ATOM 630 C CA . ARG A 1 79 ? 11.376 6.441 -14.944 1.00 94.31 79 ARG A CA 1
ATOM 631 C C . ARG A 1 79 ? 12.070 5.430 -15.852 1.00 94.31 79 ARG A C 1
ATOM 633 O O . ARG A 1 79 ? 11.787 5.373 -17.036 1.00 94.31 79 ARG A O 1
ATOM 640 N N . THR A 1 80 ? 12.995 4.635 -15.319 1.00 93.12 80 THR A N 1
ATOM 641 C CA . THR A 1 80 ? 13.785 3.691 -16.126 1.00 93.12 80 THR A CA 1
ATOM 642 C C . THR A 1 80 ? 13.206 2.284 -16.067 1.00 93.12 80 THR A C 1
ATOM 644 O O . THR A 1 80 ? 13.043 1.644 -17.101 1.00 93.12 80 THR A O 1
ATOM 647 N N . TRP A 1 81 ? 12.788 1.833 -14.882 1.00 94.25 81 TRP A N 1
ATOM 648 C CA . TRP A 1 81 ? 12.177 0.515 -14.677 1.00 94.25 81 TRP A CA 1
ATOM 649 C C . TRP A 1 81 ? 10.778 0.428 -15.305 1.00 94.25 81 TRP A C 1
ATOM 651 O O . TRP A 1 81 ? 10.290 -0.663 -15.601 1.00 94.25 81 TRP A O 1
ATOM 661 N N . GLY A 1 82 ? 10.121 1.577 -15.488 1.00 78.00 82 GLY A N 1
ATOM 662 C CA . GLY A 1 82 ? 8.788 1.682 -16.070 1.00 78.00 82 GLY A CA 1
ATOM 663 C C . GLY A 1 82 ? 8.744 1.770 -17.597 1.00 78.00 82 GLY A C 1
ATOM 664 O O . GLY A 1 82 ? 7.703 1.484 -18.177 1.00 78.00 82 GLY A O 1
ATOM 665 N N . GLU A 1 83 ? 9.840 2.149 -18.255 1.00 87.88 83 GLU A N 1
ATOM 666 C CA . GLU A 1 83 ? 9.769 2.628 -19.646 1.00 87.88 83 GLU A CA 1
ATOM 667 C C . GLU A 1 83 ? 10.846 2.059 -20.568 1.00 87.88 83 GLU A C 1
ATOM 669 O O . GLU A 1 83 ? 10.619 1.960 -21.770 1.00 87.88 83 GLU A O 1
ATOM 674 N N . LYS A 1 84 ? 12.006 1.658 -20.032 1.00 91.12 84 LYS A N 1
ATOM 675 C CA . LYS A 1 84 ? 13.180 1.304 -20.839 1.00 91.12 84 LYS A CA 1
ATOM 676 C C . LYS A 1 84 ? 13.551 -0.175 -20.691 1.00 91.12 84 LYS A C 1
ATOM 678 O O . LYS A 1 84 ? 14.431 -0.499 -19.888 1.00 91.12 84 LYS A O 1
ATOM 683 N N . PRO A 1 85 ? 12.927 -1.084 -21.469 1.00 87.06 85 PRO A N 1
ATOM 684 C CA . PRO A 1 85 ? 13.207 -2.515 -21.390 1.00 87.06 85 PRO A CA 1
ATOM 685 C C . PRO A 1 85 ? 14.678 -2.888 -21.606 1.00 87.06 85 PRO A C 1
ATOM 687 O O . PRO A 1 85 ? 15.153 -3.864 -21.029 1.00 87.06 85 PRO A O 1
ATOM 690 N N . ASP A 1 86 ? 15.404 -2.107 -22.409 1.00 90.69 86 ASP A N 1
ATOM 691 C CA . ASP A 1 86 ? 16.827 -2.339 -22.675 1.00 90.69 86 ASP A CA 1
ATOM 692 C C . ASP A 1 86 ? 17.715 -1.997 -21.467 1.00 90.69 86 ASP A C 1
ATOM 694 O O . ASP A 1 86 ? 18.815 -2.532 -21.331 1.00 90.69 86 ASP A O 1
ATOM 698 N N . GLU A 1 87 ? 17.234 -1.153 -20.548 1.00 93.19 87 GLU A N 1
ATOM 699 C CA . GLU A 1 87 ? 17.924 -0.855 -19.294 1.00 93.19 87 GLU A CA 1
ATOM 700 C C . GLU A 1 87 ? 17.498 -1.834 -18.191 1.00 93.19 87 GLU A C 1
ATOM 702 O O . GLU A 1 87 ? 18.347 -2.498 -17.586 1.00 93.19 87 GLU A O 1
ATOM 707 N N . PHE A 1 88 ? 16.192 -1.942 -17.922 1.00 96.19 88 PHE A N 1
ATOM 708 C CA . PHE A 1 88 ? 15.669 -2.758 -16.828 1.00 96.19 88 PHE A CA 1
ATOM 709 C C . PHE A 1 88 ? 14.382 -3.496 -17.218 1.00 96.19 88 PHE A C 1
ATOM 711 O O . PHE A 1 88 ? 13.308 -2.898 -17.273 1.00 96.19 88 PHE A O 1
ATOM 718 N N . ASP A 1 89 ? 14.477 -4.813 -17.435 1.00 97.25 89 ASP A N 1
ATOM 719 C CA . ASP A 1 89 ? 13.322 -5.663 -17.736 1.00 97.25 89 ASP A CA 1
ATOM 720 C C . ASP A 1 89 ? 13.423 -7.033 -17.057 1.00 97.25 89 ASP A C 1
ATOM 722 O O . ASP A 1 89 ? 14.280 -7.862 -17.357 1.00 97.25 89 ASP A O 1
ATOM 726 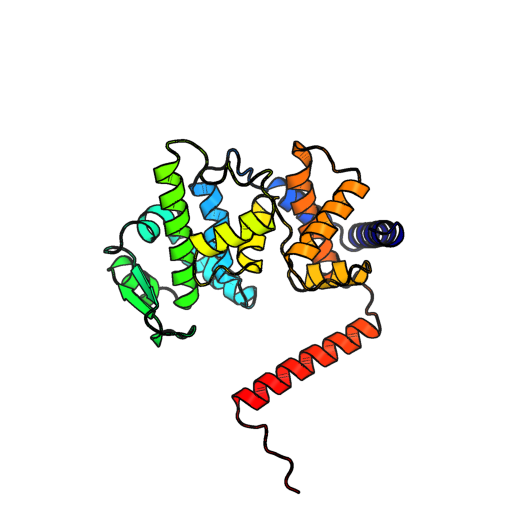N N . ILE A 1 90 ? 12.503 -7.294 -16.138 1.00 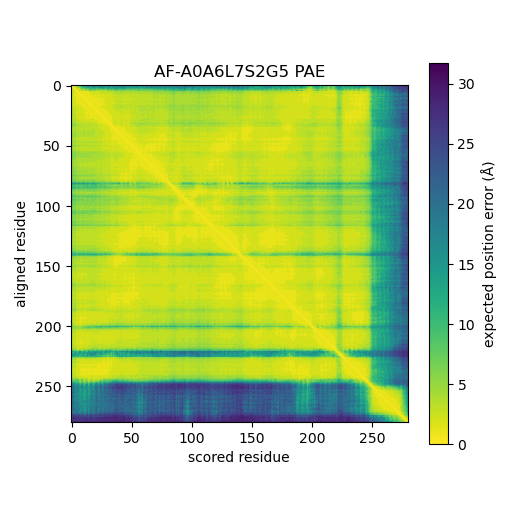97.62 90 ILE A N 1
ATOM 727 C CA . ILE A 1 90 ? 12.244 -8.613 -15.573 1.00 97.62 90 ILE A CA 1
ATOM 728 C C . ILE A 1 90 ? 10.934 -9.110 -16.175 1.00 97.62 90 ILE A C 1
ATOM 730 O O . ILE A 1 90 ? 9.888 -8.477 -16.005 1.00 97.62 90 ILE A O 1
ATOM 734 N N . ARG A 1 91 ? 10.981 -10.264 -16.844 1.00 96.81 91 ARG A N 1
ATOM 735 C CA . ARG A 1 91 ? 9.809 -10.961 -17.391 1.00 96.81 91 ARG A CA 1
ATOM 736 C C . ARG A 1 91 ? 9.492 -12.195 -16.575 1.00 96.81 91 ARG A C 1
ATOM 738 O O . ARG A 1 91 ? 10.388 -12.819 -16.013 1.00 96.81 91 ARG A O 1
ATOM 745 N N . LYS A 1 92 ? 8.210 -12.536 -16.508 1.00 97.00 92 LYS A N 1
ATOM 746 C CA . LYS A 1 92 ? 7.724 -13.750 -15.862 1.00 97.00 92 LYS A CA 1
ATOM 747 C C . LYS A 1 92 ? 7.309 -14.742 -16.945 1.00 97.00 92 LYS A C 1
ATOM 749 O O . LYS A 1 92 ? 6.251 -14.578 -17.544 1.00 97.00 92 LYS A O 1
ATOM 754 N N . ASP A 1 93 ? 8.109 -15.785 -17.131 1.00 96.12 93 ASP A N 1
ATOM 755 C CA . ASP A 1 93 ? 7.940 -16.741 -18.234 1.00 96.12 93 ASP A CA 1
ATOM 756 C C . ASP A 1 93 ? 7.253 -18.039 -17.784 1.00 96.12 93 ASP A C 1
ATOM 758 O O . ASP A 1 93 ? 6.742 -18.798 -18.603 1.00 96.12 93 ASP A O 1
ATOM 762 N N . LYS A 1 94 ? 7.209 -18.307 -16.470 1.00 96.81 94 LYS A N 1
ATOM 763 C CA . LYS A 1 94 ? 6.564 -19.504 -15.899 1.00 96.81 94 LYS A CA 1
ATOM 764 C C . LYS A 1 94 ? 5.642 -19.151 -14.728 1.00 96.81 94 LYS A C 1
ATOM 766 O O . LYS A 1 94 ? 5.789 -18.084 -14.116 1.00 96.81 94 LYS A O 1
ATOM 771 N N . PRO A 1 95 ? 4.666 -20.007 -14.374 1.00 95.75 95 PRO A N 1
ATOM 772 C CA . PRO A 1 95 ? 3.941 -19.883 -13.110 1.00 95.75 95 PRO A CA 1
ATOM 773 C C . PRO A 1 95 ? 4.884 -20.067 -11.909 1.00 95.75 95 PRO A C 1
ATOM 775 O O . PRO A 1 95 ? 5.888 -20.767 -12.000 1.00 95.75 95 PRO A O 1
ATOM 778 N N . GLY A 1 96 ? 4.557 -19.439 -10.775 1.00 94.62 96 GLY A N 1
ATOM 779 C CA . GLY A 1 96 ? 5.326 -19.550 -9.528 1.00 94.62 96 GLY A CA 1
ATOM 780 C C . GLY A 1 96 ? 6.086 -18.282 -9.118 1.00 94.62 96 GLY A C 1
ATOM 781 O O . GLY A 1 96 ? 5.926 -17.216 -9.709 1.00 94.62 96 GLY A O 1
ATOM 782 N N . ARG A 1 97 ? 6.868 -18.397 -8.033 1.00 96.06 97 ARG A N 1
ATOM 783 C CA . ARG A 1 97 ? 7.631 -17.293 -7.401 1.00 96.06 97 ARG A CA 1
ATOM 784 C C . ARG A 1 97 ? 9.146 -17.527 -7.353 1.00 96.06 97 ARG A C 1
ATOM 786 O O . ARG A 1 97 ? 9.875 -16.681 -6.824 1.00 96.06 97 ARG A O 1
ATOM 793 N N . ARG A 1 98 ? 9.600 -18.691 -7.819 1.00 96.12 98 ARG A N 1
ATOM 794 C CA . ARG A 1 98 ? 11.013 -19.083 -7.819 1.00 96.12 98 ARG A CA 1
ATOM 795 C C . ARG A 1 98 ? 11.776 -18.278 -8.872 1.00 96.12 98 ARG A C 1
ATOM 797 O O . ARG A 1 98 ? 11.167 -17.748 -9.794 1.00 96.12 98 ARG A O 1
ATOM 804 N N . SER A 1 99 ? 13.091 -18.157 -8.721 1.00 94.94 99 SER A N 1
ATOM 805 C CA . SER A 1 99 ? 13.929 -17.375 -9.641 1.00 94.94 99 SER A CA 1
ATOM 806 C C . SER A 1 99 ? 13.900 -17.907 -11.076 1.00 94.94 99 SER A C 1
ATOM 808 O O . SER A 1 99 ? 13.873 -17.106 -12.001 1.00 94.94 99 SER A O 1
ATOM 810 N N . ASP A 1 100 ? 13.812 -19.226 -11.265 1.00 97.00 100 ASP A N 1
ATOM 811 C CA . ASP A 1 100 ? 13.708 -19.899 -12.569 1.00 97.00 100 ASP A CA 1
ATOM 812 C C . ASP A 1 100 ? 12.390 -19.622 -13.319 1.00 97.00 100 ASP A C 1
ATOM 814 O O . ASP A 1 100 ? 12.239 -20.016 -14.477 1.00 97.00 100 ASP A O 1
ATOM 818 N N . CYS A 1 101 ? 11.430 -18.950 -12.671 1.00 97.62 101 CYS A N 1
ATOM 819 C CA . CYS A 1 101 ? 10.201 -18.473 -13.299 1.00 97.62 101 CYS A CA 1
ATOM 820 C C . CYS A 1 101 ? 10.362 -17.113 -13.996 1.00 97.62 101 CYS A C 1
ATOM 822 O O . CYS A 1 101 ? 9.411 -16.655 -14.634 1.00 97.62 101 CYS A O 1
ATOM 824 N N . PHE A 1 102 ? 11.518 -16.456 -13.846 1.00 98.31 102 PHE A N 1
ATOM 825 C CA . PHE A 1 102 ? 11.761 -15.101 -14.328 1.00 98.31 102 PHE A CA 1
ATOM 826 C C . PHE A 1 102 ? 12.998 -15.026 -15.219 1.00 98.31 102 PHE A C 1
ATOM 828 O O . PHE A 1 102 ? 13.985 -15.726 -15.001 1.00 98.31 102 PHE A O 1
ATOM 835 N N . VAL A 1 103 ? 12.957 -14.113 -16.186 1.00 97.81 103 VAL A N 1
ATOM 836 C CA . VAL A 1 103 ? 14.082 -13.787 -17.065 1.00 97.81 103 VAL A CA 1
ATOM 837 C C . VAL A 1 103 ? 14.460 -12.329 -16.864 1.00 97.81 103 VAL A C 1
ATOM 839 O O . VAL A 1 103 ? 13.599 -11.453 -16.877 1.00 97.81 103 VAL A O 1
ATOM 842 N N . VAL A 1 104 ? 15.756 -12.078 -16.676 1.00 97.81 104 VAL A N 1
ATOM 843 C CA . VAL A 1 104 ? 16.317 -10.740 -16.447 1.00 97.81 104 VAL A CA 1
ATOM 844 C C . VAL A 1 104 ? 17.008 -10.255 -17.721 1.00 97.81 104 VAL A C 1
ATOM 846 O O . VAL A 1 104 ? 17.915 -10.912 -18.235 1.00 97.81 104 VAL A O 1
ATOM 849 N N . ARG A 1 105 ? 16.587 -9.097 -18.227 1.00 96.56 105 ARG A N 1
ATOM 850 C CA . ARG A 1 105 ? 17.090 -8.434 -19.435 1.00 96.56 105 ARG A CA 1
ATOM 851 C C . ARG A 1 105 ? 17.475 -6.986 -19.122 1.00 96.56 105 ARG A C 1
ATOM 853 O O . ARG A 1 105 ? 16.957 -6.386 -18.185 1.00 96.56 105 ARG A O 1
ATOM 860 N N . GLY A 1 106 ? 18.397 -6.457 -19.919 1.00 95.81 106 GLY A N 1
ATOM 861 C CA . GLY A 1 106 ? 18.998 -5.140 -19.723 1.00 95.81 106 GLY A CA 1
ATOM 862 C C . GLY A 1 106 ? 20.183 -5.148 -18.757 1.00 95.81 106 GLY A C 1
ATOM 863 O O . GLY A 1 106 ? 20.229 -5.915 -17.787 1.00 95.81 106 GLY A O 1
ATOM 864 N N . ASP A 1 107 ? 21.185 -4.322 -19.054 1.00 94.62 107 ASP A N 1
ATOM 865 C CA . ASP A 1 107 ? 22.440 -4.281 -18.293 1.00 94.62 107 ASP A CA 1
ATOM 866 C C . ASP A 1 107 ? 22.228 -3.790 -16.861 1.00 94.62 107 ASP A C 1
ATOM 868 O O . ASP A 1 107 ? 22.798 -4.347 -15.916 1.00 94.62 107 ASP A O 1
ATOM 872 N N . THR A 1 108 ? 21.339 -2.811 -16.676 1.00 95.25 108 THR A N 1
ATOM 873 C CA . THR A 1 108 ? 21.008 -2.274 -15.354 1.00 95.25 108 THR A CA 1
ATOM 874 C C . THR A 1 108 ? 20.322 -3.330 -14.499 1.00 95.25 108 THR A C 1
ATOM 876 O O . THR A 1 108 ? 20.723 -3.519 -13.351 1.00 95.25 108 THR A O 1
ATOM 879 N N . ALA A 1 109 ? 19.343 -4.073 -15.030 1.00 97.06 109 ALA A N 1
ATOM 880 C CA . ALA A 1 109 ? 18.689 -5.135 -14.258 1.00 97.06 109 ALA A CA 1
ATOM 881 C C . ALA A 1 109 ? 19.646 -6.277 -13.897 1.00 97.06 109 ALA A C 1
ATOM 883 O O . ALA A 1 109 ? 19.632 -6.739 -12.756 1.00 97.06 109 ALA A O 1
ATOM 884 N N . ARG A 1 110 ? 20.514 -6.710 -14.824 1.00 97.31 110 ARG A N 1
ATOM 885 C CA . ARG A 1 110 ? 21.524 -7.745 -14.540 1.00 97.31 110 ARG A CA 1
ATOM 886 C C . ARG A 1 110 ? 22.498 -7.307 -13.447 1.00 97.31 110 ARG A C 1
ATOM 888 O O . ARG A 1 110 ? 22.733 -8.062 -12.505 1.00 97.31 110 ARG A O 1
ATOM 895 N N . SER A 1 111 ? 23.014 -6.082 -13.546 1.00 96.81 111 SER A N 1
ATOM 896 C CA . SER A 1 111 ? 23.898 -5.482 -12.538 1.00 96.81 111 SER A CA 1
ATOM 897 C C . SER A 1 111 ? 23.201 -5.317 -11.182 1.00 96.81 111 SER A C 1
ATOM 899 O O . SER A 1 111 ? 23.790 -5.555 -10.128 1.00 96.81 111 SER A O 1
ATOM 901 N N . PHE A 1 112 ? 21.916 -4.959 -11.188 1.00 97.56 112 PHE A N 1
ATOM 902 C CA . PHE A 1 112 ? 21.125 -4.826 -9.970 1.00 97.56 112 PHE A CA 1
ATOM 903 C C . PHE A 1 112 ? 20.923 -6.183 -9.279 1.00 97.56 112 PHE A C 1
ATOM 905 O O . PHE A 1 112 ? 21.189 -6.322 -8.087 1.00 97.56 112 PHE A O 1
ATOM 912 N N . VAL A 1 113 ? 20.494 -7.204 -10.023 1.00 97.12 113 VAL A N 1
ATOM 913 C CA . VAL A 1 113 ? 20.236 -8.550 -9.486 1.00 97.12 113 VAL A CA 1
ATOM 914 C C . VAL A 1 113 ? 21.516 -9.229 -8.989 1.00 97.12 113 VAL A C 1
ATOM 916 O O . VAL A 1 113 ? 21.461 -9.958 -8.003 1.00 97.12 113 VAL A O 1
ATOM 919 N N . SER A 1 114 ? 22.671 -8.984 -9.617 1.00 97.06 114 SER A N 1
ATOM 920 C CA . SER A 1 114 ? 23.946 -9.537 -9.137 1.00 97.06 114 SER A CA 1
ATOM 921 C C . SER A 1 114 ? 24.430 -8.884 -7.839 1.00 97.06 114 SER A C 1
ATOM 923 O O . SER A 1 114 ? 25.113 -9.528 -7.044 1.00 97.06 114 SER A O 1
ATOM 925 N N . ARG A 1 115 ? 24.058 -7.620 -7.596 1.00 97.62 115 ARG A N 1
ATOM 926 C CA . ARG A 1 115 ? 24.469 -6.855 -6.412 1.00 97.62 115 ARG A CA 1
ATOM 927 C C . ARG A 1 115 ? 23.558 -7.060 -5.202 1.00 97.62 115 ARG A C 1
ATOM 929 O O . ARG A 1 115 ? 24.045 -7.029 -4.072 1.00 97.62 115 ARG A O 1
ATOM 936 N N . TYR A 1 116 ? 22.252 -7.237 -5.409 1.00 97.38 116 TYR A N 1
ATOM 937 C CA . TYR A 1 116 ? 21.271 -7.300 -4.320 1.00 97.38 116 TYR A CA 1
ATOM 938 C C . TYR A 1 116 ? 20.568 -8.655 -4.249 1.00 97.38 116 TYR A C 1
ATOM 940 O O . TYR A 1 116 ? 20.019 -9.155 -5.224 1.00 97.38 116 TYR A O 1
ATOM 948 N N . THR A 1 117 ? 20.467 -9.210 -3.042 1.00 95.06 117 THR A N 1
ATOM 949 C CA . THR A 1 117 ? 19.829 -10.509 -2.770 1.00 95.06 117 THR A CA 1
ATOM 950 C C . THR A 1 117 ? 18.306 -10.403 -2.602 1.00 95.06 117 THR A C 1
ATOM 952 O O . THR A 1 117 ? 17.715 -10.949 -1.664 1.00 95.06 117 THR A O 1
ATOM 955 N N . ILE A 1 118 ? 17.646 -9.667 -3.501 1.00 98.06 118 ILE A N 1
ATOM 956 C CA . ILE A 1 118 ? 16.187 -9.498 -3.497 1.00 98.06 118 ILE A CA 1
ATOM 957 C C . ILE A 1 118 ? 15.548 -10.542 -4.422 1.00 98.06 118 ILE A C 1
ATOM 959 O O . ILE A 1 118 ? 15.951 -10.658 -5.578 1.00 98.06 118 ILE A O 1
ATOM 963 N N . PRO A 1 119 ? 14.519 -11.282 -3.966 1.00 98.19 119 PRO A N 1
ATOM 964 C CA . PRO A 1 119 ? 13.808 -12.222 -4.824 1.00 98.19 119 PRO A CA 1
ATOM 965 C C . PRO A 1 119 ? 13.240 -11.557 -6.087 1.00 98.19 119 PRO A C 1
ATOM 967 O O . PRO A 1 119 ? 12.524 -10.556 -5.991 1.00 98.19 119 PRO A O 1
ATOM 970 N N . LEU A 1 120 ? 13.483 -12.162 -7.257 1.00 98.31 120 LEU A N 1
ATOM 971 C CA . LEU A 1 120 ? 13.072 -11.621 -8.563 1.00 98.31 120 LEU A CA 1
ATOM 972 C C . LEU A 1 120 ? 11.578 -11.306 -8.643 1.00 98.31 120 LEU A C 1
ATOM 974 O O . LEU A 1 120 ? 11.198 -10.284 -9.198 1.00 98.31 120 LEU A O 1
ATOM 978 N N . HIS A 1 121 ? 10.730 -12.120 -8.017 1.00 98.38 121 HIS A N 1
ATOM 979 C CA . HIS A 1 121 ? 9.289 -11.889 -8.000 1.00 98.38 121 HIS A CA 1
ATOM 980 C C . HIS A 1 121 ? 8.882 -10.571 -7.312 1.00 98.38 121 HIS A C 1
ATOM 982 O O . HIS A 1 121 ? 7.844 -10.001 -7.637 1.00 98.38 121 HIS A O 1
ATOM 988 N N . ARG A 1 122 ? 9.689 -10.063 -6.370 1.00 98.50 122 ARG A N 1
ATOM 989 C CA . ARG A 1 122 ? 9.459 -8.758 -5.729 1.00 98.50 122 ARG A CA 1
ATOM 990 C C . ARG A 1 122 ? 9.933 -7.627 -6.627 1.00 98.50 122 ARG A C 1
ATOM 992 O O . ARG A 1 122 ? 9.211 -6.653 -6.778 1.00 98.50 122 ARG A O 1
ATOM 999 N N . LEU A 1 123 ? 11.102 -7.777 -7.253 1.00 98.38 123 LEU A N 1
ATOM 1000 C CA . LEU A 1 123 ? 11.610 -6.805 -8.226 1.00 98.38 123 LEU A CA 1
ATOM 1001 C C . LEU A 1 123 ? 10.671 -6.675 -9.432 1.00 98.38 123 LEU A C 1
ATOM 1003 O O . LEU A 1 123 ? 10.390 -5.566 -9.866 1.00 98.38 123 LEU A O 1
ATOM 1007 N N . TYR A 1 124 ? 10.112 -7.791 -9.900 1.00 98.38 124 TYR A N 1
ATOM 1008 C CA . TYR A 1 124 ? 9.077 -7.818 -10.928 1.00 98.38 124 TYR A CA 1
ATOM 1009 C C . TYR A 1 124 ? 7.841 -7.000 -10.521 1.00 98.38 124 TYR A C 1
ATOM 1011 O O . TYR A 1 124 ? 7.365 -6.174 -11.295 1.00 98.38 124 TYR A O 1
ATOM 1019 N N . ALA A 1 125 ? 7.346 -7.170 -9.290 1.00 98.56 125 ALA A N 1
ATOM 1020 C CA . ALA A 1 125 ? 6.219 -6.386 -8.785 1.00 98.56 125 ALA A CA 1
ATOM 1021 C C . ALA A 1 125 ? 6.562 -4.886 -8.670 1.00 98.56 125 ALA A C 1
ATOM 1023 O O . ALA A 1 125 ? 5.754 -4.035 -9.034 1.00 98.56 125 ALA A O 1
ATOM 1024 N N . ILE A 1 126 ? 7.773 -4.542 -8.217 1.00 98.62 126 ILE A N 1
ATOM 1025 C CA . ILE A 1 126 ? 8.252 -3.148 -8.173 1.00 98.62 126 ILE A CA 1
ATOM 1026 C C . ILE A 1 126 ? 8.272 -2.543 -9.582 1.00 98.62 126 ILE A C 1
ATOM 1028 O O . ILE A 1 126 ? 7.780 -1.434 -9.777 1.00 98.62 126 ILE A O 1
ATOM 1032 N N . GLN A 1 127 ? 8.773 -3.289 -10.570 1.00 98.38 127 GLN A N 1
ATOM 1033 C CA . GLN A 1 127 ? 8.753 -2.893 -11.976 1.00 98.38 127 GLN A CA 1
ATOM 1034 C C . GLN A 1 127 ? 7.322 -2.667 -12.489 1.00 98.38 127 GLN A C 1
ATOM 1036 O O . GLN A 1 127 ? 7.080 -1.695 -13.193 1.00 98.38 127 GLN A O 1
ATOM 1041 N N . GLY A 1 128 ? 6.361 -3.520 -12.121 1.00 98.31 128 GLY A N 1
ATOM 1042 C CA . GLY A 1 128 ? 4.949 -3.339 -12.483 1.00 98.31 128 GLY A CA 1
ATOM 1043 C C . GLY A 1 128 ? 4.372 -2.006 -11.990 1.00 98.31 128 GLY A C 1
ATOM 1044 O O . GLY A 1 128 ? 3.789 -1.252 -12.767 1.00 98.31 128 GLY A O 1
ATOM 1045 N N . ALA A 1 129 ? 4.631 -1.647 -10.729 1.00 98.56 129 ALA A N 1
ATOM 1046 C CA . ALA A 1 129 ? 4.223 -0.348 -10.190 1.00 98.56 129 ALA A CA 1
ATOM 1047 C C . ALA A 1 129 ? 4.951 0.834 -10.850 1.00 98.56 129 ALA A C 1
ATOM 1049 O O . ALA A 1 129 ? 4.333 1.870 -11.085 1.00 98.56 129 ALA A O 1
ATOM 1050 N N . ALA A 1 130 ? 6.237 0.682 -11.185 1.00 98.38 130 ALA A N 1
ATOM 1051 C CA . ALA A 1 130 ? 6.986 1.684 -11.944 1.00 98.38 130 ALA A CA 1
ATOM 1052 C C . ALA A 1 130 ? 6.364 1.932 -13.328 1.00 98.38 130 ALA A C 1
ATOM 1054 O O . ALA A 1 130 ? 6.129 3.084 -13.689 1.00 98.38 130 ALA A O 1
ATOM 1055 N N . LYS A 1 131 ? 6.042 0.859 -14.067 1.00 97.88 131 LYS A N 1
ATOM 1056 C CA . LYS A 1 131 ? 5.370 0.914 -15.379 1.00 97.88 131 LYS A CA 1
ATOM 1057 C C . LYS A 1 131 ? 4.037 1.654 -15.285 1.00 97.88 131 LYS A C 1
ATOM 1059 O O . LYS A 1 131 ? 3.795 2.588 -16.045 1.00 97.88 131 LYS A O 1
ATOM 1064 N N . ALA A 1 132 ? 3.205 1.296 -14.309 1.00 98.00 132 ALA A N 1
ATOM 1065 C CA . ALA A 1 132 ? 1.917 1.949 -14.098 1.00 98.00 132 ALA A CA 1
ATOM 1066 C C . ALA A 1 132 ? 2.053 3.434 -13.732 1.00 98.00 132 ALA A C 1
ATOM 1068 O O . ALA A 1 132 ? 1.313 4.264 -14.256 1.00 98.00 132 ALA A O 1
ATOM 1069 N N . LEU A 1 133 ? 2.998 3.787 -12.853 1.00 98.00 133 LEU A N 1
ATOM 1070 C CA . LEU A 1 133 ? 3.248 5.179 -12.481 1.00 98.00 133 LEU A CA 1
ATOM 1071 C C . LEU A 1 133 ? 3.738 6.000 -13.681 1.00 98.00 133 LEU A C 1
ATOM 1073 O O . LEU A 1 133 ? 3.220 7.087 -13.913 1.00 98.00 133 LEU A O 1
ATOM 1077 N N . CYS A 1 134 ? 4.678 5.468 -14.467 1.00 96.62 134 CYS A N 1
ATOM 1078 C CA . CYS A 1 134 ? 5.175 6.105 -15.687 1.00 96.62 134 CYS A CA 1
ATOM 1079 C C . CYS A 1 134 ? 4.049 6.340 -16.712 1.00 96.62 134 CYS A C 1
ATOM 1081 O O . CYS A 1 134 ? 3.899 7.444 -17.243 1.00 96.62 134 CYS A O 1
ATOM 1083 N N . LEU A 1 135 ? 3.188 5.340 -16.930 1.00 96.19 135 LEU A N 1
ATOM 1084 C CA . LEU A 1 135 ? 2.029 5.467 -17.814 1.00 96.19 135 LEU A CA 1
ATOM 1085 C C . LEU A 1 135 ? 1.042 6.541 -17.326 1.00 96.19 135 LEU A C 1
ATOM 1087 O O . LEU A 1 135 ? 0.556 7.352 -18.112 1.00 96.19 135 LEU A O 1
ATOM 1091 N N . ARG A 1 136 ? 0.747 6.585 -16.021 1.00 96.25 136 ARG A N 1
ATOM 1092 C CA . ARG A 1 136 ? -0.138 7.617 -15.453 1.00 96.25 136 ARG A CA 1
ATOM 1093 C C . ARG A 1 136 ? 0.482 9.009 -15.564 1.00 96.25 136 ARG A C 1
ATOM 1095 O O . ARG A 1 136 ? -0.216 9.937 -15.947 1.00 96.25 136 ARG A O 1
ATOM 1102 N N . ALA A 1 137 ? 1.776 9.147 -15.293 1.00 94.62 137 ALA A N 1
ATOM 1103 C CA . ALA A 1 137 ? 2.494 10.415 -15.414 1.00 94.62 137 ALA A CA 1
ATOM 1104 C C . ALA A 1 137 ? 2.484 10.955 -16.855 1.00 94.62 137 ALA A C 1
ATOM 1106 O O . ALA A 1 137 ? 2.197 12.128 -17.085 1.00 94.62 137 ALA A O 1
ATOM 1107 N N . SER A 1 138 ? 2.740 10.087 -17.840 1.00 94.25 138 SER A N 1
ATOM 1108 C CA . SER A 1 138 ? 2.762 10.471 -19.259 1.00 94.25 138 SER A CA 1
ATOM 1109 C C . SER A 1 138 ? 1.383 10.836 -19.808 1.00 94.25 138 SER A C 1
ATOM 1111 O O . SER A 1 138 ? 1.278 11.765 -20.599 1.00 94.25 138 SER A O 1
ATOM 1113 N N . THR A 1 139 ? 0.320 10.165 -19.360 1.00 94.69 139 THR A N 1
ATOM 1114 C CA . THR A 1 139 ? -1.056 10.412 -19.838 1.00 94.69 139 THR A CA 1
ATOM 1115 C C . THR A 1 139 ? -1.762 11.577 -19.143 1.00 94.69 139 THR A C 1
ATOM 1117 O O . THR A 1 139 ? -2.800 12.034 -19.617 1.00 94.69 139 THR A O 1
ATOM 1120 N N . ARG A 1 140 ? -1.223 12.071 -18.021 1.00 90.38 140 ARG A N 1
ATOM 1121 C CA . ARG A 1 140 ? -1.869 13.095 -17.182 1.00 90.38 140 ARG A CA 1
ATOM 1122 C C . ARG A 1 140 ? -1.205 14.466 -17.222 1.00 90.38 140 ARG A C 1
ATOM 1124 O O . ARG A 1 140 ? -1.615 15.335 -16.464 1.00 90.38 140 ARG A O 1
ATOM 1131 N N . HIS A 1 141 ? -0.225 14.665 -18.105 1.00 86.25 141 HIS A N 1
ATOM 1132 C CA . HIS A 1 141 ? 0.377 15.951 -18.490 1.00 86.25 141 HIS A CA 1
ATOM 1133 C C . HIS A 1 141 ? 0.319 17.061 -17.418 1.00 86.25 141 HIS A C 1
ATOM 1135 O O . HIS A 1 141 ? -0.420 18.034 -17.550 1.00 86.25 141 HIS A O 1
ATOM 1141 N N . GLY A 1 142 ? 1.115 16.918 -16.354 1.00 87.94 142 GLY A N 1
ATOM 1142 C CA . GLY A 1 142 ? 1.245 17.934 -15.301 1.00 87.94 142 GLY A CA 1
ATOM 1143 C C . GLY A 1 142 ? 0.212 17.847 -14.174 1.00 87.94 142 GLY A C 1
ATOM 1144 O O . GLY A 1 142 ? 0.272 18.649 -13.245 1.00 87.94 142 GLY A O 1
ATOM 1145 N N . ARG A 1 143 ? -0.702 16.872 -14.216 1.00 96.12 143 ARG A N 1
ATOM 1146 C CA . ARG A 1 143 ? -1.588 16.537 -13.096 1.00 96.12 143 ARG A CA 1
ATOM 1147 C C . ARG A 1 143 ? -1.002 15.413 -12.240 1.00 96.12 143 ARG A C 1
ATOM 1149 O O . ARG A 1 143 ? -0.335 14.528 -12.784 1.00 96.12 143 ARG A O 1
ATOM 1156 N N . PRO A 1 144 ? -1.303 15.382 -10.931 1.00 97.75 144 PRO A N 1
ATOM 1157 C CA . PRO A 1 144 ? -0.870 14.298 -10.063 1.00 97.75 144 PRO A CA 1
ATOM 1158 C C . PRO A 1 144 ? -1.354 12.929 -10.572 1.00 97.75 144 PRO A C 1
ATOM 1160 O O . PRO A 1 144 ? -2.516 12.767 -10.972 1.00 97.75 144 PRO A O 1
ATOM 1163 N N . PRO A 1 145 ? -0.481 11.905 -10.571 1.00 97.25 145 PRO A N 1
ATOM 1164 C CA . PRO A 1 145 ? -0.759 10.628 -11.224 1.00 97.25 145 PRO A CA 1
ATOM 1165 C C . PRO A 1 145 ? -1.973 9.887 -10.650 1.00 97.25 145 PRO A C 1
ATOM 1167 O O . PRO A 1 145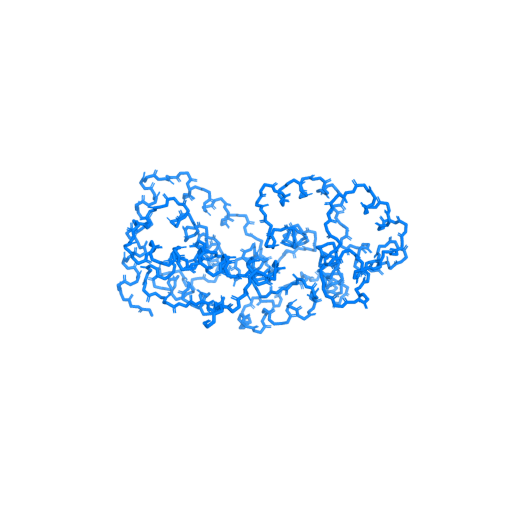 ? -2.544 9.055 -11.353 1.00 97.25 145 PRO A O 1
ATOM 1170 N N . PHE A 1 146 ? -2.381 10.176 -9.412 1.00 97.56 146 PHE A N 1
ATOM 1171 C CA . PHE A 1 146 ? -3.466 9.486 -8.707 1.00 97.56 146 PHE A CA 1
ATOM 1172 C C . PHE A 1 146 ? -4.575 10.431 -8.199 1.00 97.56 146 PHE A C 1
ATOM 1174 O O . PHE A 1 146 ? -5.344 10.037 -7.324 1.00 97.56 146 PHE A O 1
ATOM 1181 N N . ASP A 1 147 ? -4.701 11.643 -8.762 1.00 97.06 147 ASP A N 1
ATOM 1182 C CA . ASP A 1 147 ? -5.739 12.626 -8.377 1.00 97.06 147 ASP A CA 1
ATOM 1183 C C . ASP A 1 147 ? -7.191 12.169 -8.635 1.00 97.06 147 ASP A C 1
ATOM 1185 O O . ASP A 1 147 ? -8.140 12.801 -8.190 1.00 97.06 147 ASP A O 1
ATOM 1189 N N . ASP A 1 148 ? -7.383 11.062 -9.348 1.00 96.69 148 ASP A N 1
ATOM 1190 C CA . ASP A 1 148 ? -8.679 10.457 -9.665 1.00 96.69 148 ASP A CA 1
ATOM 1191 C C . ASP A 1 148 ? -9.128 9.412 -8.649 1.00 96.69 148 ASP A C 1
ATOM 1193 O O . ASP A 1 148 ? -10.249 8.925 -8.748 1.00 96.69 148 ASP A O 1
ATOM 1197 N N . LEU A 1 149 ? -8.253 8.982 -7.738 1.00 97.25 149 LEU A N 1
ATOM 1198 C CA . LEU A 1 149 ? -8.616 7.959 -6.761 1.00 97.25 149 LEU A CA 1
ATOM 1199 C C . LEU A 1 149 ? -9.606 8.468 -5.701 1.00 97.25 149 LEU A C 1
ATOM 1201 O O . LEU A 1 149 ? -10.538 7.726 -5.378 1.00 97.25 149 LEU A O 1
ATOM 1205 N N . PRO A 1 150 ? -9.443 9.681 -5.131 1.00 95.75 150 PRO A N 1
ATOM 1206 C CA . PRO A 1 150 ? -10.351 10.174 -4.102 1.00 95.75 150 PRO A CA 1
ATOM 1207 C C . PRO A 1 150 ? -11.806 10.220 -4.572 1.00 95.75 150 PRO A C 1
ATOM 1209 O O . PRO A 1 150 ? -12.118 10.710 -5.652 1.00 95.75 150 PRO A O 1
ATOM 1212 N N . GLY A 1 151 ? -12.713 9.727 -3.728 1.00 92.12 151 GLY A N 1
ATOM 1213 C CA . GLY A 1 151 ? -14.152 9.722 -4.000 1.00 92.12 151 GLY A CA 1
ATOM 1214 C C . GLY A 1 151 ? -14.650 8.558 -4.861 1.00 92.12 151 GLY A C 1
ATOM 1215 O O . GLY A 1 151 ? -15.860 8.358 -4.932 1.00 92.12 151 GLY A O 1
ATOM 1216 N N . ARG A 1 152 ? -13.761 7.757 -5.464 1.00 96.88 152 ARG A N 1
ATOM 1217 C CA . ARG A 1 152 ? -14.152 6.501 -6.119 1.00 96.88 152 ARG A CA 1
ATOM 1218 C C . ARG A 1 152 ? -14.463 5.410 -5.081 1.00 96.88 152 ARG A C 1
ATOM 1220 O O . ARG A 1 152 ? -13.842 5.402 -4.014 1.00 96.88 152 ARG A O 1
ATOM 1227 N N . PRO A 1 153 ? -15.367 4.458 -5.382 1.00 97.06 153 PRO A N 1
ATOM 1228 C CA . PRO A 1 153 ? -15.572 3.280 -4.544 1.00 97.06 153 PRO A CA 1
ATOM 1229 C C . PRO A 1 153 ? -14.267 2.499 -4.349 1.00 97.06 153 PRO A C 1
ATOM 1231 O O . PRO A 1 153 ? -13.569 2.181 -5.315 1.00 97.06 153 PRO A O 1
ATOM 1234 N N . LEU A 1 154 ? -13.935 2.170 -3.097 1.00 97.69 154 LEU A N 1
ATOM 1235 C CA . LEU A 1 154 ? -12.676 1.498 -2.767 1.00 97.69 154 LEU A CA 1
ATOM 1236 C C . LEU A 1 154 ? -12.477 0.160 -3.512 1.00 97.69 154 LEU A C 1
ATOM 1238 O O . LEU A 1 154 ? -11.362 -0.047 -3.995 1.00 97.69 154 LEU A O 1
ATOM 1242 N N . PRO A 1 155 ? -13.491 -0.719 -3.676 1.00 98.25 155 PRO A N 1
ATOM 1243 C CA . PRO A 1 155 ? -13.331 -1.955 -4.448 1.00 98.25 155 PRO A CA 1
ATOM 1244 C C . PRO A 1 155 ? -12.863 -1.706 -5.888 1.00 98.25 155 PRO A C 1
ATOM 1246 O O . PRO A 1 155 ? -11.905 -2.329 -6.337 1.00 98.25 155 PRO A O 1
ATOM 1249 N N . GLU A 1 156 ? -13.456 -0.724 -6.575 1.00 98.38 156 GLU A N 1
ATOM 1250 C CA . GLU A 1 156 ? -13.085 -0.366 -7.950 1.00 98.38 156 GLU A CA 1
ATOM 1251 C C . GLU A 1 156 ? -11.664 0.192 -8.040 1.00 98.38 156 GLU A C 1
ATOM 1253 O O . GLU A 1 156 ? -10.936 -0.102 -8.985 1.00 98.38 156 GLU A O 1
ATOM 1258 N N . VAL A 1 157 ? -11.259 1.015 -7.066 1.00 98.56 157 VAL A N 1
ATOM 1259 C CA . VAL A 1 157 ? -9.885 1.531 -6.989 1.00 98.56 157 VAL A CA 1
ATOM 1260 C C . VAL A 1 157 ? -8.902 0.385 -6.780 1.00 98.56 157 VAL A C 1
ATOM 1262 O O . VAL A 1 157 ? -7.863 0.341 -7.435 1.00 98.56 157 VAL A O 1
ATOM 1265 N N . VAL A 1 158 ? -9.211 -0.537 -5.869 1.00 98.50 158 VAL A N 1
ATOM 1266 C CA . VAL A 1 158 ? -8.331 -1.662 -5.558 1.00 98.50 158 VAL A CA 1
ATOM 1267 C C . VAL A 1 158 ? -8.172 -2.579 -6.765 1.00 98.50 158 VAL A C 1
ATOM 1269 O O . VAL A 1 158 ? -7.035 -2.899 -7.108 1.00 98.50 158 VAL A O 1
ATOM 1272 N N . ASP A 1 159 ? -9.267 -2.957 -7.424 1.00 98.44 159 ASP A N 1
ATOM 1273 C CA . ASP A 1 159 ? -9.223 -3.843 -8.588 1.00 98.44 159 ASP A CA 1
ATOM 1274 C C . ASP A 1 159 ? -8.502 -3.164 -9.777 1.00 98.44 159 ASP A C 1
ATOM 1276 O O . ASP A 1 159 ? -7.577 -3.749 -10.341 1.00 98.44 159 ASP A O 1
ATOM 1280 N N . ASP A 1 160 ? -8.784 -1.883 -10.066 1.00 98.50 160 ASP A N 1
ATOM 1281 C CA . ASP A 1 160 ? -8.079 -1.098 -11.101 1.00 98.50 160 ASP A CA 1
ATOM 1282 C C . ASP A 1 160 ? -6.560 -1.030 -10.860 1.00 98.50 160 ASP A C 1
ATOM 1284 O O . ASP A 1 160 ? -5.751 -1.172 -11.781 1.00 98.50 160 ASP A O 1
ATOM 1288 N N . LEU A 1 161 ? -6.138 -0.813 -9.610 1.00 98.50 161 LEU A N 1
ATOM 1289 C CA . LEU A 1 161 ? -4.718 -0.760 -9.261 1.00 98.50 161 LEU A CA 1
ATOM 1290 C C . LEU A 1 161 ? -4.058 -2.140 -9.255 1.00 98.50 161 LEU A C 1
ATOM 1292 O O . LEU A 1 161 ? -2.897 -2.241 -9.652 1.00 98.50 161 LEU A O 1
ATOM 1296 N N . CYS A 1 162 ? -4.764 -3.191 -8.835 1.00 98.44 162 CYS A N 1
ATOM 1297 C CA . CYS A 1 162 ? -4.293 -4.569 -8.960 1.00 98.44 162 CYS A CA 1
ATOM 1298 C C . CYS A 1 162 ? -3.994 -4.909 -10.426 1.00 98.44 162 CYS A C 1
ATOM 1300 O O . CYS A 1 162 ? -2.912 -5.422 -10.720 1.00 98.44 162 CYS A O 1
ATOM 1302 N N . ASP A 1 163 ? -4.897 -4.551 -11.338 1.00 98.44 163 ASP A N 1
ATOM 1303 C CA . ASP A 1 163 ? -4.737 -4.795 -12.771 1.00 98.44 163 ASP A CA 1
ATOM 1304 C C . ASP A 1 163 ? -3.581 -3.982 -13.361 1.00 98.44 163 ASP A C 1
ATOM 1306 O O . ASP A 1 163 ? -2.703 -4.531 -14.032 1.00 98.44 163 ASP A O 1
ATOM 1310 N N . LYS A 1 164 ? -3.516 -2.681 -13.054 1.00 98.00 164 LYS A N 1
ATOM 1311 C CA . LYS A 1 164 ? -2.464 -1.785 -13.564 1.00 98.00 164 LYS A CA 1
ATOM 1312 C C . LYS A 1 164 ? -1.074 -2.130 -13.038 1.00 98.00 164 LYS A C 1
ATOM 1314 O O . LYS A 1 164 ? -0.106 -2.072 -13.793 1.00 98.00 164 LYS A O 1
ATOM 1319 N N . PHE A 1 165 ? -0.944 -2.454 -11.751 1.00 98.38 165 PHE A N 1
ATOM 1320 C CA . PHE A 1 165 ? 0.345 -2.831 -11.164 1.00 98.38 165 PHE A CA 1
ATOM 1321 C C . PHE A 1 165 ? 0.747 -4.269 -11.511 1.00 98.38 165 PHE A C 1
ATOM 1323 O O . PHE A 1 165 ? 1.940 -4.587 -11.548 1.00 98.38 165 PHE A O 1
ATOM 1330 N N . GLY A 1 166 ? -0.232 -5.128 -11.789 1.00 97.69 166 GLY A N 1
ATOM 1331 C CA . GLY A 1 166 ? -0.040 -6.488 -12.258 1.00 97.69 166 GLY A CA 1
ATOM 1332 C C . GLY A 1 166 ? 0.427 -7.467 -11.178 1.00 97.69 166 GLY A C 1
ATOM 1333 O O . GLY A 1 166 ? 0.228 -7.304 -9.971 1.00 97.69 166 GLY A O 1
ATOM 1334 N N . TRP A 1 167 ? 1.051 -8.560 -11.626 1.00 97.31 167 TRP A N 1
ATOM 1335 C CA . TRP A 1 167 ? 1.378 -9.687 -10.753 1.00 97.31 167 TRP A CA 1
ATOM 1336 C C . TRP A 1 167 ? 2.294 -9.277 -9.585 1.00 97.31 167 TRP A C 1
ATOM 1338 O O . TRP A 1 167 ? 3.335 -8.646 -9.765 1.00 97.31 167 TRP A O 1
ATOM 1348 N N . GLY A 1 168 ? 1.915 -9.698 -8.374 1.00 96.19 168 GLY A N 1
ATOM 1349 C CA . GLY A 1 168 ? 2.599 -9.356 -7.123 1.00 96.19 168 GLY A CA 1
ATOM 1350 C C . GLY A 1 168 ? 1.929 -8.227 -6.331 1.00 96.19 168 GLY A C 1
ATOM 1351 O O . GLY A 1 168 ? 2.202 -8.102 -5.137 1.00 96.19 168 GLY A O 1
ATOM 1352 N N . TRP A 1 169 ? 0.995 -7.492 -6.941 1.00 98.19 169 TRP A N 1
ATOM 1353 C CA . TRP A 1 169 ? 0.168 -6.471 -6.294 1.00 98.19 169 TRP A CA 1
ATOM 1354 C C . TRP A 1 169 ? -1.246 -6.978 -6.017 1.00 98.19 169 TRP A C 1
ATOM 1356 O O . TRP A 1 169 ? -2.212 -6.565 -6.640 1.00 98.19 169 TRP A O 1
ATOM 1366 N N . GLY A 1 170 ? -1.379 -7.896 -5.057 1.00 97.38 170 GLY A N 1
ATOM 1367 C CA . GLY A 1 170 ? -2.704 -8.311 -4.577 1.00 97.38 170 GLY A CA 1
ATOM 1368 C C . GLY A 1 170 ? -3.388 -7.231 -3.729 1.00 97.38 170 GLY A C 1
ATOM 1369 O O . GLY A 1 170 ? -2.718 -6.315 -3.240 1.00 97.38 170 GLY A O 1
ATOM 1370 N N . ARG A 1 171 ? -4.693 -7.401 -3.465 1.00 97.56 171 ARG A N 1
ATOM 1371 C CA . ARG A 1 171 ? -5.547 -6.445 -2.727 1.00 97.56 171 ARG A CA 1
ATOM 1372 C C . ARG A 1 171 ? -4.898 -5.864 -1.469 1.00 97.56 171 ARG A C 1
ATOM 1374 O O . ARG A 1 171 ? -4.802 -4.655 -1.336 1.00 97.56 171 ARG A O 1
ATOM 1381 N N . VAL A 1 172 ? -4.349 -6.701 -0.584 1.00 96.81 172 VAL A N 1
ATOM 1382 C CA . VAL A 1 172 ? -3.697 -6.239 0.664 1.00 96.81 172 VAL A CA 1
ATOM 1383 C C . VAL A 1 172 ? -2.478 -5.343 0.399 1.00 96.81 172 VAL A C 1
ATOM 1385 O O . VAL A 1 172 ? -2.204 -4.422 1.162 1.00 96.81 172 VAL A O 1
ATOM 1388 N N . THR A 1 173 ? -1.723 -5.600 -0.672 1.00 97.94 173 THR A N 1
ATOM 1389 C CA . THR A 1 173 ? -0.531 -4.803 -1.015 1.00 97.94 173 THR A CA 1
ATOM 1390 C C . THR A 1 173 ? -0.929 -3.465 -1.636 1.00 97.94 173 THR A C 1
ATOM 1392 O O . THR A 1 173 ? -0.307 -2.453 -1.323 1.00 97.94 173 THR A O 1
ATOM 1395 N N . VAL A 1 174 ? -1.996 -3.447 -2.442 1.00 98.62 174 VAL A N 1
ATOM 1396 C CA . VAL A 1 174 ? -2.615 -2.212 -2.945 1.00 98.62 174 VAL A CA 1
ATOM 1397 C C . VAL A 1 174 ? -3.195 -1.389 -1.796 1.00 98.62 174 VAL A C 1
ATOM 1399 O O . VAL A 1 174 ? -2.835 -0.225 -1.657 1.00 98.62 174 VAL A O 1
ATOM 1402 N N . LEU A 1 175 ? -3.989 -1.995 -0.908 1.00 98.50 175 LEU A N 1
ATOM 1403 C CA . LEU A 1 175 ? -4.522 -1.329 0.285 1.00 98.50 175 LEU A CA 1
ATOM 1404 C C . LEU A 1 175 ? -3.399 -0.746 1.148 1.00 98.50 175 LEU A C 1
ATOM 1406 O O . LEU A 1 175 ? -3.491 0.397 1.567 1.00 98.50 175 LEU A O 1
ATOM 1410 N N . HIS A 1 176 ? -2.282 -1.461 1.318 1.00 97.75 176 HIS A N 1
ATOM 1411 C CA . HIS A 1 176 ? -1.111 -0.934 2.025 1.00 97.75 176 HIS A CA 1
ATOM 1412 C C . HIS A 1 176 ? -0.526 0.332 1.373 1.00 97.75 176 HIS A C 1
ATOM 1414 O O . HIS A 1 176 ? -0.065 1.220 2.086 1.00 97.75 176 HIS A O 1
ATOM 1420 N N . ALA A 1 177 ? -0.513 0.428 0.041 1.00 98.19 177 ALA A N 1
ATOM 1421 C CA . ALA A 1 177 ? -0.116 1.661 -0.639 1.00 98.19 177 ALA A CA 1
ATOM 1422 C C . ALA A 1 177 ? -1.149 2.779 -0.427 1.00 98.19 177 ALA A C 1
ATOM 1424 O O . ALA A 1 177 ? -0.773 3.897 -0.086 1.00 98.19 177 ALA A O 1
ATOM 1425 N N . LEU A 1 178 ? -2.440 2.463 -0.554 1.00 98.44 178 LEU A N 1
ATOM 1426 C CA . LEU A 1 178 ? -3.542 3.406 -0.339 1.00 98.44 178 LEU A CA 1
ATOM 1427 C C . LEU A 1 178 ? -3.587 3.947 1.097 1.00 98.44 178 LEU A C 1
ATOM 1429 O O . LEU A 1 178 ? -3.973 5.094 1.308 1.00 98.44 178 LEU A O 1
ATOM 1433 N N . THR A 1 179 ? -3.123 3.178 2.082 1.00 97.56 179 THR A N 1
ATOM 1434 C CA . THR A 1 179 ? -2.988 3.646 3.465 1.00 97.56 179 THR A CA 1
ATOM 1435 C C . THR A 1 179 ? -2.002 4.795 3.616 1.00 97.56 179 THR A C 1
ATOM 1437 O O . THR A 1 179 ? -2.266 5.718 4.380 1.00 97.56 179 THR A O 1
ATOM 1440 N N . ASP A 1 180 ? -0.897 4.806 2.868 1.00 97.19 180 ASP A N 1
ATOM 1441 C CA . ASP A 1 180 ? 0.033 5.944 2.887 1.00 97.19 180 ASP A CA 1
ATOM 1442 C C . ASP A 1 180 ? -0.560 7.203 2.221 1.00 97.19 180 ASP A C 1
ATOM 1444 O O . ASP A 1 180 ? -0.070 8.306 2.464 1.00 97.19 180 ASP A O 1
ATOM 1448 N N . MET A 1 181 ? -1.632 7.045 1.435 1.00 97.31 181 MET A N 1
ATOM 1449 C CA . MET A 1 181 ? -2.437 8.133 0.864 1.00 97.31 181 MET A CA 1
ATOM 1450 C C . MET A 1 181 ? -3.672 8.483 1.717 1.00 97.31 181 MET A C 1
ATOM 1452 O O . MET A 1 181 ? -4.455 9.354 1.350 1.00 97.31 181 MET A O 1
ATOM 1456 N N . GLY A 1 182 ? -3.894 7.779 2.835 1.00 96.19 182 GLY A N 1
ATOM 1457 C CA . GLY A 1 182 ? -5.074 7.962 3.683 1.00 96.19 182 GLY A CA 1
ATOM 1458 C C . GLY A 1 182 ? -6.388 7.546 3.016 1.00 96.19 182 GLY A C 1
ATOM 1459 O O . GLY A 1 182 ? -7.444 8.021 3.408 1.00 96.19 182 GLY A O 1
ATOM 1460 N N . LEU A 1 183 ? -6.343 6.673 2.008 1.00 96.94 183 LEU A N 1
ATOM 1461 C CA . LEU A 1 183 ? -7.532 6.218 1.276 1.00 96.94 183 LEU A CA 1
ATOM 1462 C C . LEU A 1 183 ? -8.089 4.884 1.791 1.00 96.94 183 LEU A C 1
ATOM 1464 O O . LEU A 1 183 ? -9.201 4.508 1.436 1.00 96.94 183 LEU A O 1
ATOM 1468 N N . ALA A 1 184 ? -7.316 4.158 2.598 1.00 97.69 184 ALA A N 1
ATOM 1469 C CA . ALA A 1 184 ? -7.693 2.857 3.140 1.00 97.69 184 ALA A CA 1
ATOM 1470 C C . ALA A 1 184 ? -6.880 2.519 4.396 1.00 97.69 184 ALA A C 1
ATOM 1472 O O . ALA A 1 184 ? -5.779 3.029 4.591 1.00 97.69 184 ALA A O 1
ATOM 1473 N N . VAL A 1 185 ? -7.361 1.590 5.212 1.00 97.25 185 VAL A N 1
ATOM 1474 C CA . VAL A 1 185 ? -6.532 0.863 6.177 1.00 97.25 185 VAL A CA 1
ATOM 1475 C C . VAL A 1 185 ? -5.907 -0.363 5.529 1.00 97.25 185 VAL A C 1
ATOM 1477 O O . VAL A 1 185 ? -6.447 -0.939 4.579 1.00 97.25 185 VAL A O 1
ATOM 1480 N N . LYS A 1 186 ? -4.766 -0.791 6.063 1.00 96.25 186 LYS A N 1
ATOM 1481 C CA . LYS A 1 186 ? -4.088 -2.001 5.622 1.00 96.25 186 LYS A CA 1
ATOM 1482 C C . LYS A 1 186 ? -4.579 -3.172 6.482 1.00 96.25 186 LYS A C 1
ATOM 1484 O O . LYS A 1 186 ? -4.184 -3.266 7.644 1.00 96.25 186 LYS A O 1
ATOM 1489 N N . PRO A 1 187 ? -5.337 -4.128 5.925 1.00 94.62 187 PRO A N 1
ATOM 1490 C CA . PRO A 1 187 ? -5.856 -5.257 6.687 1.00 94.62 187 PRO A CA 1
ATOM 1491 C C . PRO A 1 187 ? -4.766 -6.319 6.852 1.00 94.62 187 PRO A C 1
ATOM 1493 O O . PRO A 1 187 ? -4.727 -7.332 6.156 1.00 94.62 187 PRO A O 1
ATOM 1496 N N . ASP A 1 188 ? -3.801 -6.049 7.730 1.00 92.31 188 ASP A N 1
ATOM 1497 C CA . ASP A 1 188 ? -2.867 -7.068 8.192 1.00 92.31 188 ASP A CA 1
ATOM 1498 C C . ASP A 1 188 ? -3.406 -7.815 9.414 1.00 92.31 188 ASP A C 1
ATOM 1500 O O . ASP A 1 188 ? -4.502 -7.538 9.904 1.00 92.31 188 ASP A O 1
ATOM 1504 N N . LEU A 1 189 ? -2.640 -8.805 9.879 1.00 92.06 189 LEU A N 1
ATOM 1505 C CA . LEU A 1 189 ? -3.029 -9.661 10.997 1.00 92.06 189 LEU A CA 1
ATOM 1506 C C . LEU A 1 189 ? -3.451 -8.849 12.228 1.00 92.06 189 LEU A C 1
ATOM 1508 O O . LEU A 1 189 ? -4.432 -9.187 12.873 1.00 92.06 189 LEU A O 1
ATOM 1512 N N . HIS A 1 190 ? -2.742 -7.765 12.545 1.00 94.25 190 HIS A N 1
ATOM 1513 C CA . HIS A 1 190 ? -3.018 -6.997 13.755 1.00 94.25 190 HIS A CA 1
ATOM 1514 C C . HIS A 1 190 ? -4.278 -6.149 13.620 1.00 94.25 190 HIS A C 1
ATOM 1516 O O . HIS A 1 190 ? -5.084 -6.122 14.545 1.00 94.25 190 HIS A O 1
ATOM 1522 N N . VAL A 1 191 ? -4.465 -5.489 12.474 1.00 95.00 191 VAL A N 1
ATOM 1523 C CA . VAL A 1 191 ? -5.698 -4.733 12.208 1.00 95.00 191 VAL A CA 1
ATOM 1524 C C . VAL A 1 191 ? -6.901 -5.674 12.210 1.00 95.00 191 VAL A C 1
ATOM 1526 O O . VAL A 1 191 ? -7.878 -5.399 12.899 1.00 95.00 191 VAL A O 1
ATOM 1529 N N . THR A 1 192 ? -6.796 -6.816 11.526 1.00 94.19 192 THR A N 1
ATOM 1530 C CA . THR A 1 192 ? -7.856 -7.836 11.474 1.00 94.19 192 THR A CA 1
ATOM 1531 C C . THR A 1 192 ? -8.204 -8.340 12.874 1.00 94.19 192 THR A C 1
ATOM 1533 O O . THR A 1 192 ? -9.373 -8.363 13.242 1.00 94.19 192 THR A O 1
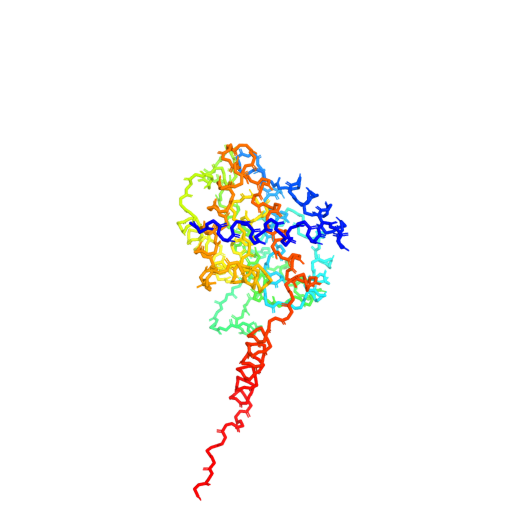ATOM 1536 N N . ASN A 1 193 ? -7.203 -8.674 13.694 1.00 93.06 193 ASN A N 1
ATOM 1537 C CA . ASN A 1 193 ? -7.433 -9.145 15.061 1.00 93.06 193 ASN A CA 1
ATOM 1538 C C . ASN A 1 193 ? -8.138 -8.095 15.924 1.00 93.06 193 ASN A C 1
ATOM 1540 O O . ASN A 1 193 ? -9.052 -8.434 16.672 1.00 93.06 193 ASN A O 1
ATOM 1544 N N . THR A 1 194 ? -7.747 -6.823 15.810 1.00 94.75 194 THR A N 1
ATOM 1545 C CA . THR A 1 194 ? -8.426 -5.747 16.538 1.00 94.75 194 THR A CA 1
ATOM 1546 C C . THR A 1 194 ? -9.864 -5.578 16.068 1.00 94.75 194 THR A C 1
ATOM 1548 O O . THR A 1 194 ? -10.752 -5.533 16.906 1.00 94.75 194 THR A O 1
ATOM 1551 N N . VAL A 1 195 ? -10.115 -5.549 14.758 1.00 93.69 195 VAL A N 1
ATOM 1552 C CA . VAL A 1 195 ? -11.467 -5.406 14.190 1.00 93.69 195 VAL A CA 1
ATOM 1553 C C . VAL A 1 195 ? -12.385 -6.550 14.638 1.00 93.69 195 VAL A C 1
ATOM 1555 O O . VAL A 1 195 ? -13.490 -6.291 15.112 1.00 93.69 195 VAL A O 1
ATOM 1558 N N . ARG A 1 196 ? -11.899 -7.796 14.639 1.00 91.75 196 ARG A N 1
ATOM 1559 C CA . ARG A 1 196 ? -12.654 -8.946 15.168 1.00 91.75 196 ARG A CA 1
ATOM 1560 C C . ARG A 1 196 ? -12.965 -8.810 16.658 1.00 91.75 196 ARG A C 1
ATOM 1562 O O . ARG A 1 196 ? -14.080 -9.095 17.079 1.00 91.75 196 ARG A O 1
ATOM 1569 N N . HIS A 1 197 ? -12.019 -8.310 17.454 1.00 91.56 197 HIS A N 1
ATOM 1570 C CA . HIS A 1 197 ? -12.239 -8.049 18.884 1.00 91.56 197 HIS A CA 1
ATOM 1571 C C . HIS A 1 197 ? -13.253 -6.924 19.157 1.00 91.56 197 HIS A C 1
ATOM 1573 O O . HIS A 1 197 ? -13.829 -6.865 20.241 1.00 91.56 197 HIS A O 1
ATOM 1579 N N . LEU A 1 198 ? -13.517 -6.053 18.179 1.00 92.38 198 LEU A N 1
ATOM 1580 C CA . LEU A 1 198 ? -14.611 -5.073 18.231 1.00 92.38 198 LEU A CA 1
ATOM 1581 C C . LEU A 1 198 ? -15.986 -5.683 17.884 1.00 92.38 198 LEU A C 1
ATOM 1583 O O . LEU A 1 198 ? -16.978 -4.954 17.826 1.00 92.38 198 LEU A O 1
ATOM 1587 N N . GLY A 1 199 ? -16.057 -6.998 17.642 1.00 90.50 199 GLY A N 1
ATOM 1588 C CA . GLY A 1 199 ? -17.275 -7.705 17.234 1.00 90.50 199 GLY A CA 1
ATOM 1589 C C . GLY A 1 199 ? -17.572 -7.619 15.734 1.00 90.50 199 GLY A C 1
ATOM 1590 O O . GLY A 1 199 ? -18.682 -7.933 15.316 1.00 90.50 199 GLY A O 1
ATOM 1591 N N . LEU A 1 200 ? -16.601 -7.184 14.926 1.00 89.62 200 LEU A N 1
ATOM 1592 C CA . LEU A 1 200 ? -16.731 -7.025 13.478 1.00 89.62 200 LEU A CA 1
ATOM 1593 C C . LEU A 1 200 ? -16.001 -8.192 12.802 1.00 89.62 200 LEU A C 1
ATOM 1595 O O . LEU A 1 200 ? -14.825 -8.095 12.446 1.00 89.62 200 LEU A O 1
ATOM 1599 N N . ASP A 1 201 ? -16.663 -9.349 12.730 1.00 86.06 201 ASP A N 1
ATOM 1600 C CA . ASP A 1 201 ? -16.052 -10.601 12.267 1.00 86.06 201 ASP A CA 1
ATOM 1601 C C . ASP A 1 201 ? -15.929 -10.662 10.738 1.00 86.06 201 ASP A C 1
ATOM 1603 O O . ASP A 1 201 ? -16.614 -11.428 10.067 1.00 86.06 201 ASP A O 1
ATOM 1607 N N . SER A 1 202 ? -15.029 -9.849 10.181 1.00 89.00 202 SER A N 1
ATOM 1608 C CA . SER A 1 202 ? -14.672 -9.901 8.766 1.00 89.00 202 SER A CA 1
ATOM 1609 C C . SER A 1 202 ? -13.225 -10.329 8.556 1.00 89.00 202 SER A C 1
ATOM 1611 O O . SER A 1 202 ? -12.295 -9.908 9.251 1.00 89.00 202 SER A O 1
ATOM 1613 N N . ARG A 1 203 ? -13.035 -11.176 7.544 1.00 88.62 203 ARG A N 1
ATOM 1614 C CA . ARG A 1 203 ? -11.722 -11.534 6.992 1.00 88.62 203 ARG A CA 1
ATOM 1615 C C . ARG A 1 203 ? -11.494 -10.932 5.610 1.00 88.62 203 ARG A C 1
ATOM 1617 O O . ARG A 1 203 ? -10.396 -11.091 5.073 1.00 88.62 203 ARG A O 1
ATOM 1624 N N . ASP A 1 204 ? -12.502 -10.283 5.030 1.00 94.50 204 ASP A N 1
ATOM 1625 C CA . ASP A 1 204 ? -12.367 -9.642 3.732 1.00 94.50 204 ASP A CA 1
ATOM 1626 C C . ASP A 1 204 ? -11.689 -8.267 3.887 1.00 94.50 204 ASP A C 1
ATOM 1628 O O . ASP A 1 204 ? -12.164 -7.407 4.631 1.00 94.50 204 ASP A O 1
ATOM 1632 N N . PRO A 1 205 ? -10.563 -8.021 3.192 1.00 95.81 205 PRO A N 1
ATOM 1633 C CA . PRO A 1 205 ? -9.861 -6.743 3.226 1.00 95.81 205 PRO A CA 1
ATOM 1634 C C . PRO A 1 205 ? -10.718 -5.494 2.965 1.00 95.81 205 PRO A C 1
ATOM 1636 O O . PRO A 1 205 ? -10.383 -4.427 3.488 1.00 95.81 205 PRO A O 1
ATOM 1639 N N . LEU A 1 206 ? -11.756 -5.597 2.127 1.00 96.88 206 LEU A N 1
ATOM 1640 C CA . LEU A 1 206 ? -12.595 -4.460 1.743 1.00 96.88 206 LEU A CA 1
ATOM 1641 C C . LEU A 1 206 ? -13.675 -4.198 2.796 1.00 96.88 206 LEU A C 1
ATOM 1643 O O . LEU A 1 206 ? -13.803 -3.062 3.239 1.00 96.88 206 LEU A O 1
ATOM 1647 N N . GLU A 1 207 ? -14.345 -5.236 3.288 1.00 96.38 207 GLU A N 1
ATOM 1648 C CA . GLU A 1 207 ? -15.306 -5.117 4.395 1.00 96.38 207 GLU A CA 1
ATOM 1649 C C . GLU A 1 207 ? -14.648 -4.574 5.684 1.00 96.38 207 GLU A C 1
ATOM 1651 O O . GLU A 1 207 ? -15.191 -3.685 6.340 1.00 96.38 207 GLU A O 1
ATOM 1656 N N . ILE A 1 208 ? -13.408 -4.978 6.002 1.00 96.12 208 ILE A N 1
ATOM 1657 C CA . ILE A 1 208 ? -12.626 -4.363 7.097 1.00 96.12 208 ILE A CA 1
ATOM 1658 C C . ILE A 1 208 ? -12.482 -2.843 6.905 1.00 96.12 208 ILE A C 1
ATOM 1660 O O . ILE A 1 208 ? -12.544 -2.078 7.869 1.00 96.12 208 ILE A O 1
ATOM 1664 N N . ASN A 1 209 ? -12.270 -2.386 5.670 1.00 96.88 209 ASN A N 1
ATOM 1665 C CA . ASN A 1 209 ? -12.172 -0.959 5.376 1.00 96.88 209 ASN A CA 1
ATOM 1666 C C . ASN A 1 209 ? -13.515 -0.244 5.553 1.00 96.88 209 ASN A C 1
ATOM 1668 O O . ASN A 1 209 ? -13.538 0.858 6.098 1.00 96.88 209 ASN A O 1
ATOM 1672 N N . GLU A 1 210 ? -14.619 -0.865 5.141 1.00 95.00 210 GLU A N 1
ATOM 1673 C CA . GLU A 1 210 ? -15.971 -0.331 5.339 1.00 95.00 210 GLU A CA 1
ATOM 1674 C C . GLU A 1 210 ? -16.280 -0.143 6.825 1.00 95.00 210 GLU A C 1
ATOM 1676 O O . GLU A 1 210 ? -16.693 0.944 7.236 1.00 95.00 210 GLU A O 1
ATOM 1681 N N . HIS A 1 211 ? -15.964 -1.146 7.645 1.00 94.44 211 HIS A N 1
ATOM 1682 C CA . HIS A 1 211 ? -16.063 -1.062 9.097 1.00 94.44 211 HIS A CA 1
ATOM 1683 C C . HIS A 1 211 ? -15.246 0.095 9.678 1.00 94.44 211 HIS A C 1
ATOM 1685 O O . HIS A 1 211 ? -15.750 0.862 10.495 1.00 94.44 211 HIS A O 1
ATOM 1691 N N . VAL A 1 212 ? -13.992 0.279 9.256 1.00 93.31 212 VAL A N 1
ATOM 1692 C CA . VAL A 1 212 ? -13.178 1.392 9.771 1.00 93.31 212 VAL A CA 1
ATOM 1693 C C . VAL A 1 212 ? -13.726 2.755 9.340 1.00 93.31 212 VAL A C 1
ATOM 1695 O O . VAL A 1 212 ? -13.707 3.703 10.127 1.00 93.31 212 VAL A O 1
ATOM 1698 N N . VAL A 1 213 ? -14.232 2.878 8.113 1.00 92.00 213 VAL A N 1
ATOM 1699 C CA . VAL A 1 213 ? -14.878 4.115 7.651 1.00 92.00 213 VAL A CA 1
ATOM 1700 C C . VAL A 1 213 ? -16.138 4.409 8.464 1.00 92.00 213 VAL A C 1
ATOM 1702 O O . VAL A 1 213 ? -16.389 5.564 8.805 1.00 92.00 213 VAL A O 1
ATOM 1705 N N . GLU A 1 214 ? -16.919 3.389 8.804 1.00 91.94 214 GLU A N 1
ATOM 1706 C CA . GLU A 1 214 ? -18.090 3.542 9.662 1.00 91.94 214 GLU A CA 1
ATOM 1707 C C . GLU A 1 214 ? -17.706 3.977 11.085 1.00 91.94 214 GLU A C 1
ATOM 1709 O O . GLU A 1 214 ? -18.241 4.972 11.572 1.00 91.94 214 GLU A O 1
ATOM 1714 N N . LEU A 1 215 ? -16.689 3.348 11.684 1.00 91.94 215 LEU A N 1
ATOM 1715 C CA . LEU A 1 215 ? -16.131 3.758 12.977 1.00 91.94 215 LEU A CA 1
ATOM 1716 C C . LEU A 1 215 ? -15.692 5.233 12.970 1.00 91.94 215 LEU A C 1
ATOM 1718 O O . LEU A 1 215 ? -15.945 5.976 13.915 1.00 91.94 215 LEU A O 1
ATOM 1722 N N . LEU A 1 216 ? -15.050 5.691 11.891 1.00 91.44 216 LEU A N 1
ATOM 1723 C CA . LEU A 1 216 ? -14.654 7.094 11.739 1.00 91.44 216 LEU A CA 1
ATOM 1724 C C . LEU A 1 216 ? -15.850 8.047 11.717 1.00 91.44 216 LEU A C 1
ATOM 1726 O O . LEU A 1 216 ? -15.789 9.116 12.330 1.00 91.44 216 LEU A O 1
ATOM 1730 N N . ARG A 1 217 ? -16.931 7.675 11.024 1.00 89.81 217 ARG A N 1
ATOM 1731 C CA . ARG A 1 217 ? -18.158 8.482 10.983 1.00 89.81 217 ARG A CA 1
ATOM 1732 C C . ARG A 1 217 ? -18.768 8.614 12.374 1.00 89.81 217 ARG A C 1
ATOM 1734 O O . ARG A 1 217 ? -19.126 9.724 12.756 1.00 89.81 217 ARG A O 1
ATOM 1741 N N . GLU A 1 218 ? -18.823 7.522 13.131 1.00 89.50 218 GLU A N 1
ATOM 1742 C CA . GLU A 1 218 ? -19.331 7.511 14.509 1.00 89.50 218 GLU A CA 1
ATOM 1743 C C . GLU A 1 218 ? -18.462 8.344 15.466 1.00 89.50 218 GLU A C 1
ATOM 1745 O O . GLU A 1 218 ? -18.982 9.037 16.336 1.00 89.50 218 GLU A O 1
ATOM 1750 N N . LEU A 1 219 ? -17.145 8.400 15.239 1.00 87.88 219 LEU A N 1
ATOM 1751 C CA . LEU A 1 219 ? -16.221 9.303 15.946 1.00 87.88 219 LEU A CA 1
ATOM 1752 C C . LEU A 1 219 ? -16.356 10.785 15.532 1.00 87.88 219 LEU A C 1
ATOM 1754 O O . LEU A 1 219 ? -15.532 11.619 15.923 1.00 87.88 219 LEU A O 1
ATOM 1758 N N . GLY A 1 220 ? -17.339 11.130 14.695 1.00 85.00 220 GLY A N 1
ATOM 1759 C CA . GLY A 1 220 ? -17.552 12.485 14.184 1.00 85.00 220 GLY A CA 1
ATOM 1760 C C . GLY A 1 220 ? -16.498 12.939 13.170 1.00 85.00 220 GLY A C 1
ATOM 1761 O O . GLY A 1 220 ? -16.380 14.131 12.884 1.00 85.00 220 GLY A O 1
ATOM 1762 N N . LYS A 1 221 ? -15.706 12.016 12.610 1.00 78.62 221 LYS A N 1
ATOM 1763 C CA . LYS A 1 221 ? -14.692 12.309 11.586 1.00 78.62 221 LYS A CA 1
ATOM 1764 C C . LYS A 1 221 ? -15.318 12.212 10.196 1.00 78.62 221 LYS A C 1
ATOM 1766 O O . LYS A 1 221 ? -15.093 11.257 9.461 1.00 78.62 221 LYS A O 1
ATOM 1771 N N . SER A 1 222 ? -16.132 13.208 9.845 1.00 63.88 222 SER A N 1
ATOM 1772 C CA . SER A 1 222 ? -16.866 13.264 8.567 1.00 63.88 222 SER A CA 1
ATOM 1773 C C . SER A 1 222 ? -16.389 14.361 7.603 1.00 63.88 222 SER A C 1
ATOM 1775 O O . SER A 1 222 ? -16.804 14.378 6.443 1.00 63.88 222 SER A O 1
ATOM 1777 N N . GLY A 1 223 ? -15.505 15.264 8.040 1.00 63.22 223 GLY A N 1
ATOM 1778 C CA . GLY A 1 223 ? -14.947 16.325 7.194 1.00 63.22 223 GLY A CA 1
ATOM 1779 C C . GLY A 1 223 ? -13.946 15.792 6.163 1.00 63.22 223 GLY A C 1
ATOM 1780 O O . GLY A 1 223 ? -13.030 15.054 6.522 1.00 63.22 223 GLY A O 1
ATOM 1781 N N . ARG A 1 224 ? -14.088 16.193 4.888 1.00 62.72 224 ARG A N 1
ATOM 1782 C CA . ARG A 1 224 ? -13.234 15.730 3.770 1.00 62.72 224 ARG A CA 1
ATOM 1783 C C . ARG A 1 224 ? -11.732 15.885 4.037 1.00 62.72 224 ARG A C 1
ATOM 1785 O O . ARG A 1 224 ? -10.980 14.974 3.708 1.00 62.72 224 ARG A O 1
ATOM 1792 N N . ASP A 1 225 ? -11.318 16.979 4.671 1.00 65.38 225 ASP A N 1
ATOM 1793 C CA . ASP A 1 225 ? -9.896 17.300 4.868 1.00 65.38 225 ASP A CA 1
ATOM 1794 C C . ASP A 1 225 ? -9.246 16.504 6.016 1.00 65.38 225 ASP A C 1
ATOM 1796 O O . ASP A 1 225 ? -8.034 16.274 6.022 1.00 65.38 225 ASP A O 1
ATOM 1800 N N . ASP A 1 226 ? -10.053 16.025 6.967 1.00 78.38 226 ASP A N 1
ATOM 1801 C CA . ASP A 1 226 ? -9.580 15.278 8.137 1.00 78.38 226 ASP A CA 1
ATOM 1802 C C . ASP A 1 226 ? -9.617 13.760 7.935 1.00 78.38 226 ASP A C 1
ATOM 1804 O O . ASP A 1 226 ? -8.912 13.026 8.638 1.00 78.38 226 ASP A O 1
ATOM 1808 N N . ILE A 1 227 ? -10.413 13.271 6.979 1.00 86.25 227 ILE A N 1
ATOM 1809 C CA . ILE A 1 227 ? -10.600 11.836 6.738 1.00 86.25 227 ILE A CA 1
ATOM 1810 C C . ILE A 1 227 ? -9.273 11.124 6.421 1.00 86.25 227 ILE A C 1
ATOM 1812 O O . ILE A 1 227 ? -8.991 10.139 7.106 1.00 86.25 227 ILE A O 1
ATOM 1816 N N . PRO A 1 228 ? -8.404 11.597 5.502 1.00 91.62 228 PRO A N 1
ATOM 1817 C CA . PRO A 1 228 ? -7.184 10.860 5.162 1.00 91.62 228 PRO A CA 1
ATOM 1818 C C . PRO A 1 228 ? -6.236 10.660 6.350 1.00 91.62 228 PRO A C 1
ATOM 1820 O O . PRO A 1 228 ? -5.738 9.559 6.603 1.00 91.62 228 PRO A O 1
ATOM 1823 N N . LYS A 1 229 ? -6.040 11.719 7.144 1.00 93.62 229 LYS A N 1
ATOM 1824 C CA . LYS A 1 229 ? -5.224 11.666 8.364 1.00 93.62 229 LYS A CA 1
ATOM 1825 C C . LYS A 1 229 ? -5.866 10.767 9.415 1.00 93.62 229 LYS A C 1
ATOM 1827 O O . LYS A 1 229 ? -5.156 10.022 10.088 1.00 93.62 229 LYS A O 1
ATOM 1832 N N . SER A 1 230 ? -7.191 10.810 9.541 1.00 94.50 230 SER A N 1
ATOM 1833 C CA . SER A 1 230 ? -7.933 9.990 10.500 1.00 94.50 230 SER A CA 1
ATOM 1834 C C . SER A 1 230 ? -7.883 8.504 10.137 1.00 94.50 230 SER A C 1
ATOM 1836 O O . SER A 1 230 ? -7.636 7.684 11.017 1.00 94.50 230 SER A O 1
ATOM 1838 N N . ILE A 1 231 ? -7.994 8.150 8.852 1.00 94.81 231 ILE A N 1
ATOM 1839 C CA . ILE A 1 231 ? -7.795 6.778 8.359 1.00 94.81 231 ILE A CA 1
ATOM 1840 C C . ILE A 1 231 ? -6.389 6.297 8.710 1.00 94.81 231 ILE A C 1
ATOM 1842 O O . ILE A 1 231 ? -6.228 5.234 9.312 1.00 94.81 231 ILE A O 1
ATOM 1846 N N . ARG A 1 232 ? -5.359 7.095 8.402 1.00 95.88 232 ARG A N 1
ATOM 1847 C CA . ARG A 1 232 ? -3.970 6.717 8.694 1.00 95.88 232 ARG A CA 1
ATOM 1848 C C . ARG A 1 232 ? -3.691 6.604 10.194 1.00 95.88 232 ARG A C 1
ATOM 1850 O O . ARG A 1 232 ? -2.921 5.740 10.618 1.00 95.88 232 ARG A O 1
ATOM 1857 N N . TYR A 1 233 ? -4.314 7.461 10.997 1.00 96.44 233 TYR A N 1
ATOM 1858 C CA . TYR A 1 233 ? -4.256 7.392 12.451 1.00 96.44 233 TYR A CA 1
ATOM 1859 C C . TYR A 1 233 ? -4.883 6.094 12.971 1.00 96.44 233 TYR A C 1
ATOM 1861 O O . TYR A 1 233 ? -4.225 5.357 13.708 1.00 96.44 233 TYR A O 1
ATOM 1869 N N . ILE A 1 234 ? -6.117 5.789 12.554 1.00 96.00 234 ILE A N 1
ATOM 1870 C CA . ILE A 1 234 ? -6.848 4.604 13.011 1.00 96.00 234 ILE A CA 1
ATOM 1871 C C . ILE A 1 234 ? -6.171 3.313 12.554 1.00 96.00 234 ILE A C 1
ATOM 1873 O O . ILE A 1 234 ? -5.991 2.430 13.385 1.00 96.00 234 ILE A O 1
ATOM 1877 N N . ASP A 1 235 ? -5.699 3.218 11.307 1.00 97.12 235 ASP A N 1
ATOM 1878 C CA . ASP A 1 235 ? -4.885 2.087 10.825 1.00 97.12 235 ASP A CA 1
ATOM 1879 C C . ASP A 1 235 ? -3.754 1.753 11.812 1.00 97.12 235 ASP A C 1
ATOM 1881 O O . ASP A 1 235 ? -3.577 0.614 12.257 1.00 97.12 235 ASP A O 1
ATOM 1885 N N . LYS A 1 236 ? -3.017 2.788 12.228 1.00 97.31 236 LYS A N 1
ATOM 1886 C CA . LYS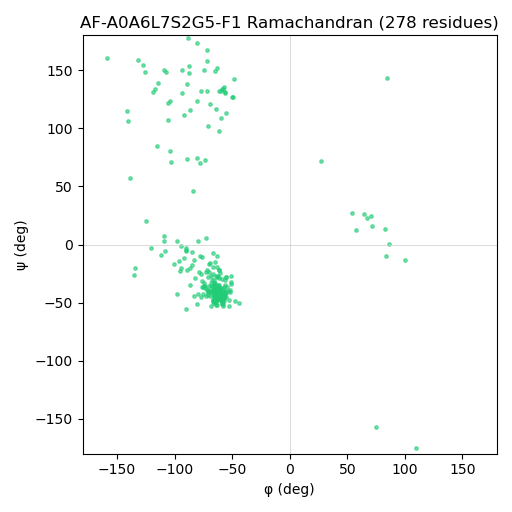 A 1 236 ? -1.891 2.632 13.141 1.00 97.31 236 LYS A CA 1
ATOM 1887 C C . LYS A 1 236 ? -2.330 2.292 14.567 1.00 97.31 236 LYS A C 1
ATOM 1889 O O . LYS A 1 236 ? -1.658 1.483 15.209 1.00 97.31 236 LYS A O 1
ATOM 1894 N N . VAL A 1 237 ? -3.414 2.885 15.064 1.00 97.50 237 VAL A N 1
ATOM 1895 C CA . VAL A 1 237 ? -3.970 2.576 16.390 1.00 97.50 237 VAL A CA 1
ATOM 1896 C C . VAL A 1 237 ? -4.452 1.129 16.449 1.00 97.50 237 VAL A C 1
ATOM 1898 O O . VAL A 1 237 ? -3.999 0.389 17.320 1.00 97.50 237 VAL A O 1
ATOM 1901 N N . LEU A 1 238 ? -5.281 0.696 15.493 1.00 96.75 238 LEU A N 1
ATOM 1902 C CA . LEU A 1 238 ? -5.800 -0.673 15.424 1.00 96.75 238 LEU A CA 1
ATOM 1903 C C . LEU A 1 238 ? -4.660 -1.692 15.394 1.00 96.75 238 LEU A C 1
ATOM 1905 O O . LEU A 1 238 ? -4.685 -2.675 16.133 1.00 96.75 238 LEU A O 1
ATOM 1909 N N . MET A 1 239 ? -3.616 -1.431 14.604 1.00 96.50 239 MET A N 1
ATOM 1910 C CA . MET A 1 239 ? -2.437 -2.292 14.567 1.00 96.50 239 MET A CA 1
ATOM 1911 C C . MET A 1 239 ? -1.714 -2.353 15.927 1.00 96.50 239 MET A C 1
ATOM 1913 O O . MET A 1 239 ? -1.263 -3.421 16.344 1.00 96.50 239 MET A O 1
ATOM 1917 N N . GLU A 1 240 ? -1.542 -1.222 16.620 1.00 97.00 240 GLU A N 1
ATOM 1918 C CA . GLU A 1 240 ? -0.811 -1.185 17.894 1.00 97.00 240 GLU A CA 1
ATOM 1919 C C . GLU A 1 240 ? -1.610 -1.784 19.060 1.00 97.00 240 GLU A C 1
ATOM 1921 O O . GLU A 1 240 ? -0.988 -2.443 19.890 1.00 97.00 240 GLU A O 1
ATOM 1926 N N . ILE A 1 241 ? -2.943 -1.660 19.082 1.00 96.00 241 ILE A N 1
ATOM 1927 C CA . ILE A 1 241 ? -3.825 -2.315 20.068 1.00 96.00 241 ILE A CA 1
ATOM 1928 C C . ILE A 1 241 ? -3.551 -3.830 20.116 1.00 96.00 241 ILE A C 1
ATOM 1930 O O . ILE A 1 241 ? -3.228 -4.382 21.171 1.00 96.00 241 ILE A O 1
ATOM 1934 N N . SER A 1 242 ? -3.584 -4.506 18.962 1.00 94.81 242 SER A N 1
ATOM 1935 C CA . SER A 1 242 ? -3.269 -5.939 18.885 1.00 94.81 242 SER A CA 1
ATOM 1936 C C . SER A 1 242 ? -1.798 -6.215 19.209 1.00 94.81 242 SER A C 1
ATOM 1938 O O . SER A 1 242 ? -1.478 -7.083 20.019 1.00 94.81 242 SER A O 1
ATOM 1940 N N . ARG A 1 243 ? -0.870 -5.463 18.607 1.00 93.38 243 ARG A N 1
ATOM 1941 C CA . ARG A 1 243 ? 0.572 -5.725 18.733 1.00 93.38 243 ARG A CA 1
ATOM 1942 C C . ARG A 1 243 ? 1.101 -5.580 20.161 1.00 93.38 243 ARG A C 1
ATOM 1944 O O . ARG A 1 243 ? 2.125 -6.179 20.496 1.00 93.38 243 ARG A O 1
ATOM 1951 N N . LYS A 1 244 ? 0.464 -4.738 20.971 1.00 93.06 244 LYS A N 1
ATOM 1952 C CA . LYS A 1 244 ? 0.832 -4.499 22.366 1.00 93.06 244 LYS A CA 1
ATOM 1953 C C . LYS A 1 244 ? 0.132 -5.425 23.353 1.00 93.06 244 LYS A C 1
ATOM 1955 O O . LY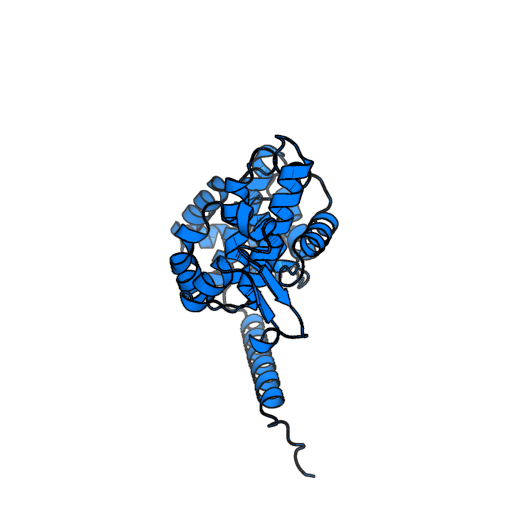S A 1 244 ? 0.500 -5.414 24.519 1.00 93.06 244 LYS A O 1
ATOM 1960 N N . GLY A 1 245 ? -0.797 -6.259 22.885 1.00 87.25 245 GLY A N 1
ATOM 1961 C CA . GLY A 1 245 ? -1.582 -7.125 23.760 1.00 87.25 245 GLY A CA 1
ATOM 1962 C C . GLY A 1 245 ? -2.587 -6.348 24.609 1.00 87.25 245 GLY A C 1
ATOM 1963 O O . GLY A 1 245 ? -2.963 -6.816 25.675 1.00 87.25 245 GLY A O 1
A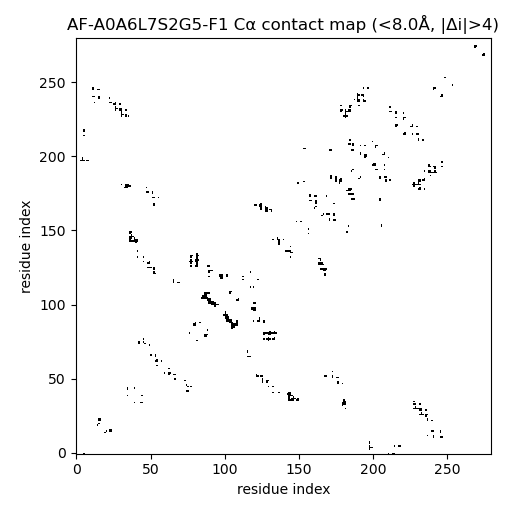TOM 1964 N N . THR A 1 246 ? -3.007 -5.162 24.150 1.00 85.94 246 THR A N 1
ATOM 1965 C CA . THR A 1 246 ? -4.071 -4.366 24.784 1.00 85.94 246 THR A CA 1
ATOM 1966 C C . THR A 1 246 ? -5.413 -5.097 24.694 1.00 85.94 246 THR A C 1
ATOM 1968 O O . THR A 1 246 ? -6.248 -5.016 25.588 1.00 85.94 246 THR A O 1
ATOM 1971 N N . ILE A 1 247 ? -5.583 -5.888 23.634 1.00 83.69 247 ILE A N 1
ATOM 1972 C CA . ILE A 1 247 ? -6.575 -6.955 23.579 1.00 83.69 247 ILE A CA 1
ATOM 1973 C C . ILE A 1 247 ? -6.077 -8.044 24.528 1.00 83.69 247 ILE A C 1
ATOM 1975 O O . ILE A 1 247 ? -5.138 -8.768 24.190 1.00 83.69 247 ILE A O 1
ATOM 1979 N N . GLY A 1 248 ? -6.650 -8.125 25.733 1.00 67.31 248 GLY A N 1
ATOM 1980 C CA . GLY A 1 248 ? -6.373 -9.237 26.641 1.00 67.31 248 GLY A CA 1
ATOM 1981 C C . GLY A 1 248 ? -6.512 -10.561 25.887 1.00 67.31 248 GLY A C 1
ATOM 1982 O O . GLY A 1 248 ? -7.366 -10.675 25.008 1.00 67.31 248 GLY A O 1
ATOM 1983 N N . LYS A 1 249 ? -5.658 -11.549 26.181 1.00 53.09 249 LYS A N 1
ATOM 1984 C CA . LYS A 1 249 ? -5.762 -12.869 25.545 1.00 53.09 249 LYS A CA 1
ATOM 1985 C C . LYS A 1 249 ? -7.123 -13.466 25.903 1.00 53.09 249 LYS A C 1
ATOM 1987 O O . LYS A 1 249 ? -7.283 -13.993 27.000 1.00 53.09 249 LYS A O 1
ATOM 1992 N N . SER A 1 250 ? -8.108 -13.352 25.019 1.00 53.06 250 SER A N 1
ATOM 1993 C CA . SER A 1 250 ? -9.338 -14.118 25.162 1.00 53.06 250 SER A CA 1
ATOM 1994 C C . SER A 1 250 ? -8.993 -15.602 25.011 1.00 53.06 250 SER A C 1
ATOM 1996 O O . SER A 1 250 ? -8.047 -15.964 24.305 1.00 53.06 250 SER A O 1
ATOM 1998 N N . SER A 1 251 ? -9.744 -16.478 25.679 1.00 50.78 251 SER A N 1
ATOM 1999 C CA . SER A 1 251 ? -9.653 -17.931 25.472 1.00 50.78 251 SER A CA 1
ATOM 2000 C C . SER A 1 251 ? -9.766 -18.299 23.988 1.00 50.78 251 SER A C 1
ATOM 2002 O O . SER A 1 251 ? -9.072 -19.197 23.514 1.00 50.78 251 SER A O 1
ATOM 2004 N N . ASP A 1 252 ? -10.567 -17.535 23.247 1.00 54.84 252 ASP A N 1
ATOM 2005 C CA . ASP A 1 252 ? -10.829 -17.735 21.823 1.00 54.84 252 ASP A CA 1
ATOM 2006 C C . ASP A 1 252 ? -9.628 -17.332 20.957 1.00 54.84 252 ASP A C 1
ATOM 2008 O O . ASP A 1 252 ? -9.301 -18.024 19.997 1.00 54.84 252 ASP A O 1
ATOM 2012 N N . SER A 1 253 ? -8.893 -16.280 21.341 1.00 52.78 253 SER A N 1
ATOM 2013 C CA . SER A 1 253 ? -7.628 -15.898 20.696 1.00 52.78 253 SER A CA 1
ATOM 2014 C C . SER A 1 253 ? -6.574 -16.999 20.821 1.00 52.78 253 SER A C 1
ATOM 2016 O O . SER A 1 253 ? -5.820 -17.224 19.877 1.00 52.78 253 SER A O 1
ATOM 2018 N N . LEU A 1 254 ? -6.526 -17.704 21.955 1.00 56.66 254 LEU A N 1
ATOM 2019 C CA . LEU A 1 254 ? -5.596 -18.817 22.142 1.00 56.66 254 LEU A CA 1
ATOM 2020 C C . LEU A 1 254 ? -5.995 -20.027 21.285 1.00 56.66 254 LEU A C 1
ATOM 2022 O O . LEU A 1 254 ? -5.133 -20.661 20.680 1.00 56.66 254 LEU A O 1
ATOM 2026 N N . ALA A 1 255 ? -7.293 -20.327 21.204 1.00 64.38 255 ALA A N 1
ATOM 2027 C CA . ALA A 1 255 ? -7.813 -21.399 20.359 1.00 64.38 255 ALA A CA 1
ATOM 2028 C C . ALA A 1 255 ? -7.566 -21.126 18.864 1.00 64.38 255 ALA A C 1
ATOM 2030 O O . ALA A 1 255 ? -7.173 -22.029 18.124 1.00 64.38 255 ALA A O 1
ATOM 2031 N N . GLU A 1 256 ? -7.727 -19.880 18.413 1.00 63.41 256 GLU A N 1
ATOM 2032 C CA . GLU A 1 256 ? -7.430 -19.499 17.031 1.00 63.41 256 GLU A CA 1
ATOM 2033 C C . GLU A 1 256 ? -5.936 -19.527 16.705 1.00 63.41 256 GLU A C 1
ATOM 2035 O O . GLU A 1 256 ? -5.568 -19.998 15.626 1.00 63.41 256 GLU A O 1
ATOM 2040 N N . ASP A 1 257 ? -5.076 -19.086 17.628 1.00 63.34 257 ASP A N 1
ATOM 2041 C CA . ASP A 1 257 ? -3.621 -19.192 17.477 1.00 63.34 257 ASP A CA 1
ATOM 2042 C C . ASP A 1 257 ? -3.191 -20.664 17.354 1.00 63.34 257 ASP A C 1
ATOM 2044 O O . ASP A 1 257 ? -2.364 -21.004 16.505 1.00 63.34 257 ASP A O 1
ATOM 2048 N N . ILE A 1 258 ? -3.794 -21.556 18.148 1.00 70.25 258 ILE A N 1
ATOM 2049 C CA . ILE A 1 258 ? -3.574 -23.008 18.064 1.00 70.25 258 ILE A CA 1
ATOM 2050 C C . ILE A 1 258 ? -4.016 -23.545 16.694 1.00 70.25 258 ILE A C 1
ATOM 2052 O O . ILE A 1 258 ? -3.243 -24.241 16.033 1.00 70.25 258 ILE A O 1
ATOM 2056 N N . LEU A 1 259 ? -5.203 -23.156 16.218 1.00 70.88 259 LEU A N 1
ATOM 2057 C CA . LEU A 1 259 ? -5.731 -23.572 14.914 1.00 70.88 259 LEU A CA 1
ATOM 2058 C C . LEU A 1 259 ? -4.921 -23.031 13.724 1.00 70.88 259 LEU A C 1
ATOM 2060 O O . LEU A 1 259 ? -4.845 -23.691 12.685 1.00 70.88 259 LEU A O 1
ATOM 2064 N N . ASP A 1 260 ? -4.350 -21.825 13.806 1.00 66.56 260 ASP A N 1
ATOM 2065 C CA . ASP A 1 260 ? -3.449 -21.317 12.760 1.00 66.56 260 ASP A CA 1
ATOM 2066 C C . ASP A 1 260 ? -2.110 -22.059 12.772 1.00 66.56 260 ASP A C 1
ATOM 2068 O O . ASP A 1 260 ? -1.594 -22.422 11.711 1.00 66.56 260 ASP A O 1
ATOM 2072 N N . VAL A 1 261 ? -1.565 -22.348 13.958 1.00 73.19 261 VAL A N 1
ATOM 2073 C CA . VAL A 1 261 ? -0.358 -23.173 14.096 1.00 73.19 261 VAL A CA 1
ATOM 2074 C C . VAL A 1 261 ? -0.587 -24.565 13.506 1.00 73.19 261 VAL A C 1
ATOM 2076 O O . VAL A 1 261 ? 0.237 -24.995 12.701 1.00 73.19 261 VAL A O 1
ATOM 2079 N N . GLN A 1 262 ? -1.712 -25.219 13.804 1.00 76.06 262 GLN A N 1
ATOM 2080 C CA . GLN A 1 262 ? -2.080 -26.513 13.214 1.00 76.06 262 GLN A CA 1
ATOM 2081 C C . GLN A 1 262 ? -2.182 -26.431 11.692 1.00 76.06 262 GLN A C 1
ATOM 2083 O O . GLN A 1 262 ? -1.432 -27.108 11.004 1.00 76.06 262 GLN A O 1
ATOM 2088 N N . ARG A 1 263 ? -2.932 -25.471 11.139 1.00 81.69 263 ARG A N 1
ATOM 2089 C CA . ARG A 1 263 ? -3.004 -25.286 9.675 1.00 81.69 263 ARG A CA 1
ATOM 2090 C C . ARG A 1 263 ? -1.644 -25.009 9.029 1.00 81.69 263 ARG A C 1
ATOM 2092 O O . ARG A 1 263 ? -1.433 -25.266 7.843 1.00 81.69 263 ARG A O 1
ATOM 2099 N N . ARG A 1 264 ? -0.707 -24.381 9.745 1.00 79.44 264 ARG A N 1
ATOM 2100 C CA . ARG A 1 264 ? 0.670 -24.183 9.264 1.00 79.44 264 ARG A CA 1
ATOM 2101 C C . ARG A 1 264 ? 1.474 -25.478 9.300 1.00 79.44 264 ARG A C 1
ATOM 2103 O O . ARG A 1 264 ? 2.259 -25.659 8.374 1.00 79.44 264 ARG A O 1
ATOM 2110 N N . LEU A 1 265 ? 1.284 -26.320 10.312 1.00 76.81 265 LEU A N 1
ATOM 2111 C CA . LEU A 1 265 ? 1.884 -27.650 10.397 1.00 76.81 265 LEU A CA 1
ATOM 2112 C C . LEU A 1 265 ? 1.344 -28.558 9.291 1.00 76.81 265 LEU A C 1
ATOM 2114 O O . LEU A 1 265 ? 2.155 -29.059 8.523 1.00 76.81 265 LEU A O 1
ATOM 2118 N N . ASP A 1 266 ? 0.028 -28.612 9.085 1.00 79.31 266 ASP A N 1
ATOM 2119 C CA . ASP A 1 266 ? -0.597 -29.424 8.030 1.00 79.31 266 ASP A CA 1
ATOM 2120 C C . ASP A 1 266 ? -0.027 -29.074 6.643 1.00 79.31 266 ASP A C 1
ATOM 2122 O O . ASP A 1 266 ? 0.387 -29.932 5.869 1.00 79.31 266 ASP A O 1
ATOM 2126 N N . ARG A 1 267 ? 0.109 -27.773 6.342 1.00 81.56 267 ARG A N 1
ATOM 2127 C CA . ARG A 1 267 ? 0.721 -27.298 5.084 1.00 81.56 267 ARG A CA 1
ATOM 2128 C C . ARG A 1 267 ? 2.212 -27.615 4.968 1.00 81.56 267 ARG A C 1
ATOM 2130 O O . ARG A 1 267 ? 2.750 -27.606 3.860 1.00 81.56 267 ARG A O 1
ATOM 2137 N N . ILE A 1 268 ? 2.920 -27.771 6.085 1.00 79.50 268 ILE A N 1
ATOM 2138 C CA . ILE A 1 268 ? 4.323 -28.200 6.089 1.00 79.50 268 ILE A CA 1
ATOM 2139 C C . ILE A 1 268 ? 4.385 -29.706 5.835 1.00 79.50 268 ILE A C 1
ATOM 2141 O O . ILE A 1 268 ? 5.174 -30.122 4.993 1.00 79.50 268 ILE A O 1
ATOM 2145 N N . GLU A 1 269 ? 3.539 -30.493 6.495 1.00 84.19 269 GLU A N 1
ATOM 2146 C CA . GLU A 1 269 ? 3.449 -31.944 6.322 1.00 84.19 269 GLU A CA 1
ATOM 2147 C C . GLU A 1 269 ? 3.079 -32.321 4.885 1.00 84.19 269 GLU A C 1
ATOM 2149 O O . GLU A 1 269 ? 3.780 -33.122 4.268 1.00 84.19 269 GLU A O 1
ATOM 2154 N N . GLU A 1 270 ? 2.080 -31.653 4.301 1.00 82.50 270 GLU A N 1
ATOM 2155 C CA . GLU A 1 270 ? 1.690 -31.814 2.894 1.00 82.50 270 GLU A CA 1
ATOM 2156 C C . GLU A 1 270 ? 2.865 -31.512 1.947 1.00 82.50 270 GLU A C 1
ATOM 2158 O O . GLU A 1 270 ? 3.158 -32.265 1.019 1.00 82.50 270 GLU A O 1
ATOM 2163 N N . ARG A 1 271 ? 3.616 -30.433 2.208 1.00 81.12 271 ARG A N 1
ATOM 2164 C CA . ARG A 1 271 ? 4.788 -30.057 1.395 1.00 81.12 271 ARG A CA 1
ATOM 2165 C C . ARG A 1 271 ? 5.961 -31.017 1.521 1.00 81.12 271 ARG A C 1
ATOM 2167 O O . ARG A 1 271 ? 6.786 -31.066 0.611 1.00 81.12 271 ARG A O 1
ATOM 2174 N N . LEU A 1 272 ? 6.074 -31.702 2.651 1.00 84.69 272 LEU A N 1
ATOM 2175 C CA . LEU A 1 272 ? 7.122 -32.682 2.905 1.00 84.69 272 LEU A CA 1
ATOM 2176 C C . LEU A 1 272 ? 6.705 -34.098 2.480 1.00 84.69 272 LEU A C 1
ATOM 2178 O O . LEU A 1 272 ? 7.526 -35.005 2.575 1.00 84.69 272 LEU A O 1
ATOM 2182 N N . GLY A 1 273 ? 5.469 -34.291 1.999 1.00 83.69 273 GLY A N 1
ATOM 2183 C CA . GLY A 1 273 ? 4.935 -35.613 1.671 1.00 83.69 273 GLY A CA 1
ATOM 2184 C C . GLY A 1 273 ? 4.792 -36.516 2.899 1.00 83.69 273 GLY A C 1
ATOM 2185 O O . GLY A 1 273 ? 4.883 -37.732 2.772 1.00 83.69 273 GLY A O 1
ATOM 2186 N N . LEU A 1 274 ? 4.623 -35.924 4.087 1.00 76.56 274 LEU A N 1
ATOM 2187 C CA . LEU A 1 274 ? 4.528 -36.636 5.366 1.00 76.56 274 LEU A CA 1
ATOM 2188 C C . LEU A 1 274 ? 3.092 -37.011 5.743 1.00 76.56 274 LEU A C 1
ATOM 2190 O O . LEU A 1 274 ? 2.896 -37.717 6.728 1.00 76.56 274 LEU A O 1
ATOM 2194 N N . SER A 1 275 ? 2.096 -36.582 4.965 1.00 65.69 275 SER A N 1
ATOM 2195 C CA . SER A 1 275 ? 0.713 -37.039 5.106 1.00 65.69 275 SER A CA 1
ATOM 2196 C C . SER A 1 275 ? 0.585 -38.471 4.570 1.00 65.69 275 SER A C 1
ATOM 2198 O O . SER A 1 275 ? 0.088 -38.696 3.466 1.00 65.69 275 SER A O 1
ATOM 2200 N N . GLY A 1 276 ? 1.126 -39.436 5.311 1.00 53.31 276 GLY A N 1
ATOM 2201 C CA . GLY A 1 276 ? 0.862 -40.852 5.092 1.00 53.31 276 GLY A CA 1
ATOM 2202 C C . GLY A 1 276 ? -0.507 -41.200 5.662 1.00 53.31 276 GLY A C 1
ATOM 2203 O O . GLY A 1 276 ? -0.798 -40.832 6.801 1.00 53.31 276 GLY A O 1
ATOM 2204 N N . ASP A 1 277 ? -1.330 -41.902 4.881 1.00 53.72 277 ASP A N 1
ATOM 2205 C CA . ASP A 1 277 ? -2.520 -42.568 5.409 1.00 53.72 277 ASP A CA 1
ATOM 2206 C C . ASP A 1 277 ? -2.104 -43.381 6.643 1.00 53.72 277 ASP A C 1
ATOM 2208 O O . ASP A 1 277 ? -1.148 -44.165 6.547 1.00 53.72 277 ASP A O 1
ATOM 2212 N N . PRO A 1 278 ? -2.761 -43.209 7.805 1.00 48.75 278 PRO A N 1
ATOM 2213 C CA . PRO A 1 278 ? -2.565 -44.132 8.904 1.00 48.75 278 PRO A CA 1
ATOM 2214 C C . PRO A 1 278 ? -2.978 -45.508 8.384 1.00 48.75 278 PRO A C 1
ATOM 2216 O O . PRO A 1 278 ? -4.148 -45.746 8.092 1.00 48.75 278 PRO A O 1
ATOM 2219 N N . ALA A 1 279 ? -1.981 -46.371 8.180 1.00 48.09 279 ALA A N 1
ATOM 2220 C CA . ALA A 1 279 ? -2.185 -47.735 7.733 1.00 48.09 279 ALA A CA 1
ATOM 2221 C C . ALA A 1 279 ? -3.245 -48.401 8.622 1.00 48.09 279 ALA A C 1
ATOM 2223 O O . ALA A 1 279 ? -3.148 -48.349 9.851 1.00 48.09 279 ALA A O 1
ATOM 2224 N N . VAL A 1 280 ? -4.255 -48.951 7.943 1.00 46.59 280 VAL A N 1
ATOM 2225 C CA . VAL A 1 280 ? -5.352 -49.779 8.464 1.00 46.59 280 VAL A CA 1
ATOM 2226 C C . VAL A 1 280 ? -4.836 -50.881 9.382 1.00 46.59 280 VAL A C 1
ATOM 2228 O O . VAL A 1 280 ? -3.816 -51.511 9.018 1.00 46.59 280 VAL A O 1
#

Mean predicted aligned error: 6.68 Å

Sequence (280 aa):
MSDISLSRFLELHDLLAEQHPKSIDKAKGFAGSTIDPNSAMESEVWRILWDKPLFANARVKTAKGWRSSIKKEMKDSWRTWGEKPDEFDIRKDKPGRRSDCFVVRGDTARSFVSRYTIPLHRLYAIQGAAKALCLRASTRHGRPPFDDLPGRPLPEVVDDLCDKFGWGWGRVTVLHALTDMGLAVKPDLHVTNTVRHLGLDSRDPLEINEHVVELLRELGKSGRDDIPKSIRYIDKVLMEISRKGTIGKSSDSLAEDILDVQRRLDRIEERLGLSGDPAV

pLDDT: mean 91.3, std 11.19, range [46.59, 98.62]

Secondary structure (DSSP, 8-state):
--HHHHHHHHHHHHHHHHH-HHHHHHHHHHHHT---TTT--HHHHHHHHTTHHHHTTS-HHHHHHHHHHHTTTTTTTHHHHTT-TTTSEEEE-SSSSSGGGEEEESHHHHHHHHH----HHHHHHHHHHHHHHHHHHHHTTTS-TTTTSTTS-HHHHHHHHHHHH-TT--HHHHHHHHHHTTS-----HHHHHHHHHTT-----HHHHHHHHHHHHHHTT---TTTHHHHHHHHHHHHHHHHHTT-S---HHHHHHHHHHHHHHHHHHHHHHT-------